Protein 1Q2H (pdb70)

GO terms:
  GO:0005829 cytosol (C, TAS)
  GO:0005515 protein binding (F, IPI)
  GO:0005737 cytoplasm (C, IDA)
  GO:0005886 plasma membrane (C, IDA)
  GO:0035591 signaling adaptor activity (F, IDA)
  GO:0042169 SH2 domain binding (F, IDA)
  GO:0050853 B cell receptor signaling pathway (P, IDA)

Organism: Homo sapiens (NCBI:txid9606)

Secondary structure (DSSP, 8-state):
--HHHHHHHHHHHHHHHHHHHHHHHHHH-GGG-STTHHHHHHHHHHHHHHHHHHHHHHHHHH-/--HHHHHHHHHHHHHHHHHHHHHHHHHH-GGG-STTHHHHHHHHHHHHHHHHHHHHHHH---/---HHHHHHHHHHHHHHHHHHHHHHHHHH-TTS--TTHHHHHHHHHHHHHHHHHHHHHHHHT-

Sequence (188 aa):
PDWRQFCELHAQAAAVDFAHKFCRFLRDNPAYDTPDAGASFSRHFAANFLDVFGEEVRRVLVAPDWRQFCELHAQAAAVDFAHKFCRFLRDNPAYDTPDAGASFSRHFAANFLDVFGEEVRRVLVMPDWRQFCELHAQAAAVDFAHKFCRFLRDNPAYDTPDAGASFSRHFAANFLDVFGEEVRRVLV

Nearest PDB structures (foldseek):
  8avw-assembly1_B  TM=3.594E-01  e=8.003E+00  Deinococcus radiodurans R1 = ATCC 13939 = DSM 20539

CATH classification: 6.10.140.110

B-factor: mean 33.82, std 14.93, range [15.42, 86.74]

Structure (mmCIF, N/CA/C/O backbone):
data_1Q2H
#
_entry.id   1Q2H
#
_cell.length_a   69.740
_cell.length_b   57.480
_cell.length_c   51.720
_cell.angle_alpha   90.00
_cell.angle_beta   90.00
_cell.angle_gamma   90.00
#
_symmetry.space_group_name_H-M   'P 21 21 2'
#
loop_
_entity.id
_entity.type
_entity.pdbx_description
1 polymer 'adaptor protein with pleckstrin homology and src homology 2 domains'
2 water water
#
loop_
_atom_site.group_PDB
_atom_site.id
_atom_site.type_symbol
_atom_site.label_atom_id
_atom_site.label_alt_id
_atom_site.label_comp_id
_atom_site.label_asym_id
_atom_site.label_entity_id
_atom_site.label_seq_id
_atom_site.pdbx_PDB_ins_code
_atom_site.Cartn_x
_atom_sit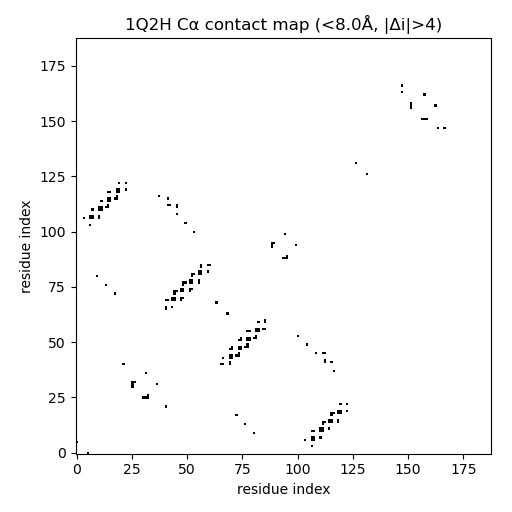e.Cartn_y
_atom_site.Cartn_z
_atom_site.occupancy
_atom_site.B_iso_or_equiv
_atom_site.auth_seq_id
_atom_site.auth_comp_id
_atom_site.auth_asym_id
_atom_site.auth_atom_id
_atom_site.pdbx_PDB_model_num
ATOM 1 N N . PRO A 1 5 ? 45.919 17.811 48.152 1.00 40.68 21 PRO A N 1
ATOM 2 C CA . PRO A 1 5 ? 45.958 16.699 47.170 1.00 39.59 21 PRO A CA 1
ATOM 3 C C . PRO A 1 5 ? 46.985 17.030 46.098 1.00 37.63 21 PRO A C 1
ATOM 4 O O . PRO A 1 5 ? 46.894 18.067 45.448 1.00 38.88 21 PRO A O 1
ATOM 8 N N . ASP A 1 6 ? 47.953 16.144 45.905 1.00 35.99 22 ASP A N 1
ATOM 9 C CA . ASP A 1 6 ? 49.006 16.370 44.923 1.00 34.53 22 ASP A CA 1
ATOM 10 C C . ASP A 1 6 ? 48.517 16.274 43.483 1.00 33.04 22 ASP A C 1
ATOM 11 O O . ASP A 1 6 ? 47.930 15.267 43.082 1.00 30.75 22 ASP A O 1
ATOM 16 N N . TRP A 1 7 ? 48.779 17.322 42.706 1.00 28.43 23 TRP A N 1
ATOM 17 C CA . TRP A 1 7 ? 48.365 17.367 41.311 1.00 28.60 23 TRP A CA 1
ATOM 18 C C . TRP A 1 7 ? 49.077 16.323 40.446 1.00 27.88 23 TRP A C 1
ATOM 19 O O . TRP A 1 7 ? 48.438 15.619 39.657 1.00 25.69 23 TRP A O 1
ATOM 30 N N . ARG A 1 8 ? 50.395 16.222 40.599 1.00 25.44 24 ARG A N 1
ATOM 31 C CA . ARG A 1 8 ? 51.189 15.267 39.821 1.00 26.63 24 ARG A CA 1
ATOM 32 C C . ARG A 1 8 ? 50.701 13.838 40.006 1.00 27.05 24 ARG A C 1
ATOM 33 O O . ARG A 1 8 ? 50.552 13.090 39.038 1.00 25.14 24 ARG A O 1
ATOM 41 N N . GLN A 1 9 ? 50.471 13.456 41.257 1.00 26.89 25 GLN A N 1
ATOM 42 C CA . GLN A 1 9 ? 50.015 12.110 41.560 1.00 27.07 25 GLN A CA 1
ATOM 43 C C . GLN A 1 9 ? 48.613 11.863 40.998 1.00 26.09 25 GLN A C 1
ATOM 44 O O . GLN A 1 9 ? 48.330 10.780 40.487 1.00 24.58 25 GLN A O 1
ATOM 50 N N . PHE A 1 10 ? 47.746 12.870 41.089 1.00 23.40 26 PHE A N 1
ATOM 51 C CA . PHE A 1 10 ? 46.381 12.757 40.568 1.00 24.43 26 PHE A CA 1
ATOM 52 C C . PHE A 1 10 ? 46.454 12.413 39.080 1.00 23.29 26 PHE A C 1
ATOM 53 O O . PHE A 1 10 ? 45.865 11.427 38.615 1.00 22.87 26 PHE A O 1
ATOM 61 N N . CYS A 1 11 ? 47.187 13.230 38.333 1.00 23.06 27 CYS A N 1
ATOM 62 C CA . CYS A 1 11 ? 47.326 13.007 36.905 1.00 22.75 27 CYS A CA 1
ATOM 63 C C . CYS A 1 11 ? 48.000 11.679 36.601 1.00 21.86 27 CYS A C 1
ATOM 64 O O . CYS A 1 11 ? 47.541 10.941 35.736 1.00 20.25 27 CYS A O 1
ATOM 67 N N . GLU A 1 12 ? 49.083 11.374 37.317 1.00 21.33 28 GLU A N 1
ATOM 68 C CA . GLU A 1 12 ? 49.824 10.144 37.064 1.00 22.69 28 GLU A CA 1
ATOM 69 C C . GLU A 1 12 ? 49.025 8.878 37.328 1.00 20.61 28 GLU A C 1
ATOM 70 O O . GLU A 1 12 ? 49.106 7.932 36.557 1.00 22.75 28 GLU A O 1
ATOM 76 N N . LEU A 1 13 ? 48.262 8.862 38.416 1.00 20.76 29 LEU A N 1
ATOM 77 C CA . LEU A 1 13 ? 47.471 7.683 38.748 1.00 19.87 29 LEU A CA 1
ATOM 78 C C . LEU A 1 13 ? 46.382 7.426 37.715 1.00 19.17 29 LEU A C 1
ATOM 79 O O . LEU A 1 13 ? 46.151 6.278 37.343 1.00 19.84 29 LEU A O 1
ATOM 84 N N . HIS A 1 14 ? 45.716 8.476 37.240 1.00 19.39 30 HIS A N 1
ATOM 85 C CA . HIS A 1 14 ? 44.674 8.269 36.233 1.00 20.34 30 HIS A CA 1
ATOM 86 C C . HIS A 1 14 ? 45.277 7.862 34.891 1.00 20.99 30 HIS A C 1
ATOM 87 O O . HIS A 1 14 ? 44.730 7.002 34.186 1.00 18.21 30 HIS A O 1
ATOM 94 N N . ALA A 1 15 ? 46.417 8.454 34.545 1.00 20.04 31 ALA A N 1
ATOM 95 C CA . ALA A 1 15 ? 47.079 8.127 33.288 1.00 20.34 31 ALA A CA 1
ATOM 96 C C . ALA A 1 15 ? 47.512 6.669 33.319 1.00 20.90 31 ALA A C 1
ATOM 97 O O . ALA A 1 15 ? 47.399 5.952 32.320 1.00 20.79 31 ALA A O 1
ATOM 99 N N . GLN A 1 16 ? 48.004 6.232 34.477 1.00 21.77 32 GLN A N 1
ATOM 100 C CA . GLN A 1 16 ? 48.449 4.856 34.650 1.00 22.00 32 GLN A CA 1
ATOM 101 C C . GLN A 1 16 ? 47.253 3.922 34.516 1.00 21.22 32 GLN A C 1
ATOM 102 O O . GLN A 1 16 ? 47.302 2.940 33.780 1.00 19.79 32 GLN A O 1
ATOM 108 N N . ALA A 1 17 ? 46.173 4.245 35.224 1.00 20.92 33 ALA A N 1
ATOM 109 C CA . ALA A 1 17 ? 44.962 3.427 35.175 1.00 21.15 33 ALA A CA 1
ATOM 110 C C . ALA A 1 17 ? 44.509 3.235 33.736 1.00 20.94 33 ALA A C 1
ATOM 111 O O . ALA A 1 17 ? 44.162 2.129 33.332 1.00 21.34 33 ALA A O 1
ATOM 113 N N . ALA A 1 18 ? 44.514 4.311 32.960 1.00 21.05 34 ALA A N 1
ATOM 114 C CA . ALA A 1 18 ? 44.081 4.229 31.565 1.00 21.85 34 ALA A CA 1
ATOM 115 C C . ALA A 1 18 ? 45.009 3.355 30.716 1.00 18.47 34 ALA A C 1
ATOM 116 O O . ALA A 1 18 ? 44.552 2.584 29.879 1.00 17.87 34 ALA A O 1
ATOM 118 N N . ALA A 1 19 ? 46.314 3.497 30.924 1.00 18.07 35 ALA A N 1
ATOM 119 C CA . ALA A 1 19 ? 47.296 2.725 30.174 1.00 16.74 35 ALA A CA 1
ATOM 120 C C . ALA A 1 19 ? 47.224 1.231 30.488 1.00 17.80 35 ALA A C 1
ATOM 121 O O . ALA A 1 19 ? 47.320 0.392 29.592 1.00 18.51 35 ALA A O 1
ATOM 123 N N . VAL A 1 20 ? 47.069 0.894 31.769 1.00 17.63 36 VAL A N 1
ATOM 124 C CA . VAL A 1 20 ? 46.981 -0.500 32.169 1.00 19.48 36 VAL A CA 1
ATO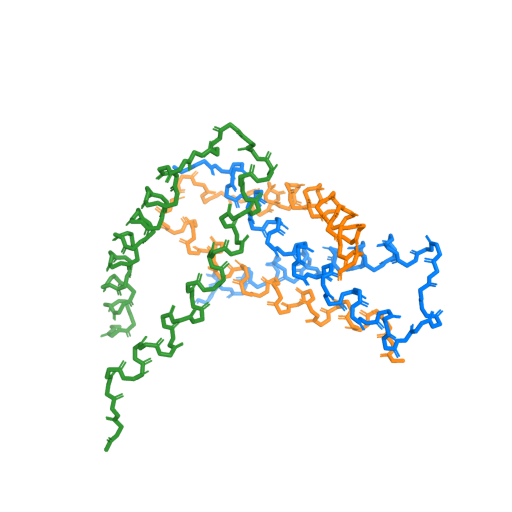M 125 C C . VAL A 1 20 ? 45.761 -1.161 31.529 1.00 20.07 36 VAL A C 1
ATOM 126 O O . VAL A 1 20 ? 45.853 -2.266 31.006 1.00 19.21 36 VAL A O 1
ATOM 130 N N . ASP A 1 21 ? 44.627 -0.471 31.553 1.00 21.24 37 ASP A N 1
ATOM 131 C CA . ASP A 1 21 ? 43.413 -1.037 30.983 1.00 21.55 37 ASP A CA 1
ATOM 132 C C . ASP A 1 21 ? 43.540 -1.225 29.482 1.00 20.99 37 ASP A C 1
ATOM 133 O O . ASP A 1 21 ? 43.234 -2.297 28.961 1.00 19.94 37 ASP A O 1
ATOM 138 N N . PHE A 1 22 ? 44.001 -0.195 28.782 1.00 20.02 38 PHE A N 1
ATOM 139 C CA . PHE A 1 22 ? 44.128 -0.308 27.338 1.00 18.01 38 PHE A CA 1
ATOM 140 C C . PHE A 1 22 ? 45.210 -1.294 26.910 1.00 19.19 38 PHE A C 1
ATOM 141 O O . PHE A 1 22 ? 45.103 -1.912 25.862 1.00 18.33 38 PHE A O 1
ATOM 149 N N . ALA A 1 23 ? 46.259 -1.434 27.710 1.00 18.04 39 ALA A N 1
ATOM 150 C CA . ALA A 1 23 ? 47.300 -2.385 27.364 1.00 16.97 39 ALA A CA 1
ATOM 151 C C . ALA A 1 23 ? 46.643 -3.759 27.357 1.00 17.57 39 ALA A C 1
ATOM 152 O O . ALA A 1 23 ? 46.947 -4.588 26.505 1.00 17.55 39 ALA A O 1
ATOM 154 N N . HIS A 1 24 ? 45.737 -4.006 28.305 1.00 18.23 40 HIS A N 1
ATOM 155 C CA . HIS A 1 24 ? 45.060 -5.308 28.343 1.00 21.18 40 HIS A CA 1
ATOM 156 C C . HIS A 1 24 ? 44.177 -5.514 27.104 1.00 21.73 40 HIS A C 1
ATOM 157 O O . HIS A 1 24 ? 44.180 -6.588 26.485 1.00 21.51 40 HIS A O 1
ATOM 164 N N . LYS A 1 25 ? 43.416 -4.491 26.737 1.00 21.03 41 LYS A N 1
ATOM 165 C CA . LYS A 1 25 ? 42.539 -4.608 25.568 1.00 21.53 41 LYS A CA 1
ATOM 166 C C . LYS A 1 25 ? 43.353 -4.760 24.286 1.00 20.49 41 LYS A C 1
ATOM 167 O O . LYS A 1 25 ? 42.969 -5.492 23.369 1.00 18.45 41 LYS A O 1
ATOM 173 N N . PHE A 1 26 ? 44.480 -4.055 24.239 1.00 19.81 42 PHE A N 1
ATOM 174 C CA . PHE A 1 26 ? 45.404 -4.095 23.111 1.00 18.99 42 PHE A CA 1
ATOM 175 C C . PHE A 1 26 ? 45.928 -5.530 22.934 1.00 20.75 42 PHE A C 1
ATOM 176 O O . PHE A 1 26 ? 45.886 -6.091 21.839 1.00 20.62 42 PHE A O 1
ATOM 184 N N . CYS A 1 27 ? 46.421 -6.118 24.019 1.00 20.56 43 CYS A N 1
ATOM 185 C CA . CYS A 1 27 ? 46.939 -7.483 23.959 1.00 21.48 43 CYS A CA 1
ATOM 186 C C . CYS A 1 27 ? 45.849 -8.461 23.548 1.00 21.82 43 CYS A C 1
ATOM 187 O O . CYS A 1 27 ? 46.089 -9.385 22.768 1.00 21.14 43 CYS A O 1
ATOM 190 N N . ARG A 1 28 ? 44.644 -8.246 24.058 1.00 21.22 44 ARG A N 1
ATOM 191 C CA . ARG A 1 28 ? 43.523 -9.123 23.747 1.00 23.91 44 ARG A CA 1
ATOM 192 C C . ARG A 1 28 ? 43.128 -8.955 22.277 1.00 25.12 44 ARG A C 1
ATOM 193 O O . ARG A 1 28 ? 42.734 -9.919 21.614 1.00 23.55 44 ARG A O 1
ATOM 201 N N . PHE A 1 29 ? 43.248 -7.733 21.764 1.00 24.33 45 PHE A N 1
ATOM 202 C CA . PHE A 1 29 ? 42.911 -7.470 20.366 1.00 24.91 45 PHE A CA 1
ATOM 203 C C . PHE A 1 29 ? 43.920 -8.149 19.438 1.00 25.89 45 PHE A C 1
ATOM 204 O O . PHE A 1 29 ? 43.547 -8.682 18.394 1.00 28.56 45 PHE A O 1
ATOM 212 N N . LEU A 1 30 ? 45.196 -8.118 19.816 1.00 26.30 46 LEU A N 1
ATOM 213 C CA . LEU A 1 30 ? 46.238 -8.721 18.999 1.00 28.55 46 LEU A CA 1
ATOM 214 C C . LEU A 1 30 ? 46.219 -10.244 19.077 1.00 31.64 46 LEU A C 1
ATOM 215 O O . LEU A 1 30 ? 46.779 -10.919 18.215 1.00 32.00 46 LEU A O 1
ATOM 220 N N . ARG A 1 31 ? 45.584 -10.776 20.116 1.00 33.58 47 ARG A N 1
ATOM 221 C CA . ARG A 1 31 ? 45.467 -12.218 20.268 1.00 35.87 47 ARG A CA 1
ATOM 222 C C . ARG A 1 31 ? 44.369 -12.706 19.332 1.00 34.41 47 ARG A C 1
ATOM 223 O O . ARG A 1 31 ? 44.495 -13.763 18.710 1.00 31.75 47 ARG A O 1
ATOM 231 N N . ASP A 1 32 ? 43.290 -11.931 19.242 1.00 32.27 48 ASP A N 1
ATOM 232 C CA . ASP A 1 32 ? 42.168 -12.285 18.381 1.00 32.67 48 ASP A CA 1
ATOM 233 C C . ASP A 1 32 ? 42.438 -11.940 16.920 1.00 30.99 48 ASP A C 1
ATOM 234 O O . ASP A 1 32 ? 41.769 -12.453 16.021 1.00 32.22 48 ASP A O 1
ATOM 239 N N . ASN A 1 33 ? 43.422 -11.082 16.686 1.00 26.90 49 ASN A N 1
ATOM 240 C CA . ASN A 1 33 ? 43.769 -10.653 15.338 1.00 26.21 49 ASN A CA 1
ATOM 241 C C . ASN A 1 33 ? 45.292 -10.590 15.213 1.00 24.92 49 ASN A C 1
ATOM 242 O O . ASN A 1 33 ? 45.862 -9.525 15.025 1.00 23.26 49 ASN A O 1
ATOM 247 N N . PRO A 1 34 ? 45.972 -11.750 15.308 1.00 26.10 50 PRO A N 1
ATOM 248 C CA . PRO A 1 34 ? 47.436 -11.817 15.213 1.00 26.19 50 PRO A CA 1
ATOM 249 C C . PRO A 1 34 ? 48.075 -11.150 13.997 1.00 26.25 50 PRO A C 1
ATOM 250 O O . PRO A 1 34 ? 49.240 -10.753 14.039 1.00 24.55 50 PRO A O 1
ATOM 254 N N . ALA A 1 35 ? 47.327 -11.017 12.908 1.00 26.39 51 ALA A N 1
ATOM 255 C CA . ALA A 1 35 ? 47.893 -10.371 11.732 1.00 28.86 51 ALA A CA 1
ATOM 256 C C . ALA A 1 35 ? 48.286 -8.929 12.088 1.00 29.32 51 ALA A C 1
ATOM 257 O O . ALA A 1 35 ? 49.171 -8.346 11.468 1.00 29.66 51 ALA A O 1
ATOM 259 N N . TYR A 1 36 ? 47.623 -8.361 13.091 1.00 28.93 52 TYR A N 1
ATOM 260 C CA . TYR A 1 36 ? 47.905 -6.991 13.526 1.00 30.24 52 TYR A CA 1
ATOM 261 C C . TYR A 1 36 ? 49.121 -6.877 14.448 1.00 29.72 52 TYR A C 1
ATOM 262 O O . TYR A 1 36 ? 49.671 -5.786 14.621 1.00 28.87 52 TYR A O 1
ATOM 271 N N . ASP A 1 37 ? 49.536 -7.991 15.047 1.00 28.75 53 ASP A N 1
ATOM 272 C CA . ASP A 1 37 ? 50.683 -7.969 15.957 1.00 27.82 53 ASP A CA 1
ATOM 273 C C . ASP A 1 37 ? 52.002 -7.948 15.203 1.00 28.08 53 ASP A C 1
ATOM 274 O O . ASP A 1 37 ? 52.520 -8.997 14.797 1.00 26.78 53 ASP A O 1
ATOM 279 N N . THR A 1 38 ? 52.545 -6.745 15.044 1.00 25.05 54 THR A N 1
ATOM 280 C CA . THR A 1 38 ? 53.790 -6.518 14.326 1.00 25.63 54 THR A CA 1
ATOM 281 C C . THR A 1 38 ? 54.688 -5.617 15.161 1.00 23.97 54 THR A C 1
ATOM 282 O O . THR A 1 38 ? 54.258 -5.078 16.176 1.00 24.11 54 THR A O 1
ATOM 286 N N . PRO A 1 39 ? 55.951 -5.434 14.741 1.00 25.39 55 PRO A N 1
ATOM 287 C CA . PRO A 1 39 ? 56.839 -4.569 15.521 1.00 25.46 55 PRO A CA 1
ATOM 288 C C . PRO A 1 39 ? 56.346 -3.124 15.601 1.00 25.97 55 PRO A C 1
ATOM 289 O O . PRO A 1 39 ? 56.835 -2.354 16.421 1.00 25.80 55 PRO A O 1
ATOM 293 N N . ASP A 1 40 ? 55.381 -2.764 14.753 1.00 25.45 56 ASP A N 1
ATOM 294 C CA . ASP A 1 40 ? 54.843 -1.401 14.743 1.00 26.88 56 ASP A CA 1
ATOM 295 C C . ASP A 1 40 ? 53.596 -1.212 15.613 1.00 24.38 56 ASP A C 1
ATOM 296 O O . ASP A 1 40 ? 53.282 -0.089 16.024 1.00 23.66 56 ASP A O 1
ATOM 301 N N . ALA A 1 41 ? 52.884 -2.306 15.864 1.00 24.74 57 ALA A N 1
ATOM 302 C CA . ALA A 1 41 ? 51.644 -2.282 16.638 1.00 23.23 57 ALA A CA 1
ATOM 303 C C . ALA A 1 41 ? 51.636 -1.486 17.952 1.00 23.85 57 ALA A C 1
ATOM 304 O O . ALA A 1 41 ? 50.762 -0.640 18.165 1.00 23.48 57 ALA A O 1
ATOM 306 N N . GLY A 1 42 ? 52.586 -1.761 18.840 1.00 21.68 58 GLY A N 1
ATOM 307 C CA . GLY A 1 42 ? 52.612 -1.067 20.118 1.00 22.03 58 GLY A CA 1
ATOM 308 C C . GLY A 1 42 ? 52.562 0.444 20.002 1.00 23.04 58 GLY A C 1
ATOM 309 O O . GLY A 1 42 ? 51.735 1.116 20.650 1.00 19.03 58 GLY A O 1
ATOM 310 N N . ALA A 1 43 ? 53.460 0.973 19.180 1.00 21.11 59 ALA A N 1
ATOM 311 C CA . ALA A 1 43 ? 53.558 2.406 18.953 1.00 23.39 59 ALA A CA 1
ATOM 312 C C . ALA A 1 43 ? 52.319 2.965 18.254 1.00 22.94 59 ALA A C 1
ATOM 313 O O . ALA A 1 43 ? 51.792 4.004 18.656 1.00 25.49 59 ALA A O 1
ATOM 315 N N . SER A 1 44 ? 51.866 2.277 17.211 1.00 22.51 60 SER A N 1
ATOM 316 C CA . SER A 1 44 ? 50.700 2.704 16.434 1.00 22.97 60 SER A CA 1
ATOM 317 C C . SER A 1 44 ? 49.427 2.794 17.273 1.00 22.89 60 SER A C 1
ATOM 318 O O . SER A 1 44 ? 48.736 3.817 17.267 1.00 21.82 60 SER A O 1
ATOM 321 N N . PHE A 1 45 ? 49.122 1.710 17.980 1.00 22.40 61 PHE A N 1
ATOM 322 C CA . PHE A 1 45 ? 47.931 1.636 18.816 1.00 21.70 61 PHE A CA 1
ATOM 323 C C . PHE A 1 45 ? 47.945 2.618 19.983 1.00 21.39 61 PHE A C 1
ATOM 324 O O . PHE A 1 45 ? 46.994 3.376 20.168 1.00 19.56 61 PHE A O 1
ATOM 332 N N . SER A 1 46 ? 49.014 2.598 20.777 1.00 19.58 62 SER A N 1
ATOM 333 C CA . SER A 1 46 ? 49.095 3.466 21.943 1.00 19.11 62 SER A CA 1
ATOM 334 C C . SER A 1 46 ? 49.033 4.933 21.570 1.00 21.24 62 SER A C 1
ATOM 335 O O . SER A 1 46 ? 48.366 5.725 22.242 1.00 20.10 62 SER A O 1
ATOM 338 N N . ARG A 1 47 ? 49.723 5.304 20.499 1.00 20.38 63 ARG A N 1
ATOM 339 C CA . ARG A 1 47 ? 49.713 6.699 20.099 1.00 24.14 63 ARG A CA 1
ATOM 340 C C . ARG A 1 47 ? 48.362 7.139 19.556 1.00 23.38 63 ARG A C 1
ATOM 341 O O . ARG A 1 47 ? 47.937 8.270 19.803 1.00 24.06 63 ARG A O 1
ATOM 349 N N . HIS A 1 48 ? 47.677 6.253 18.839 1.00 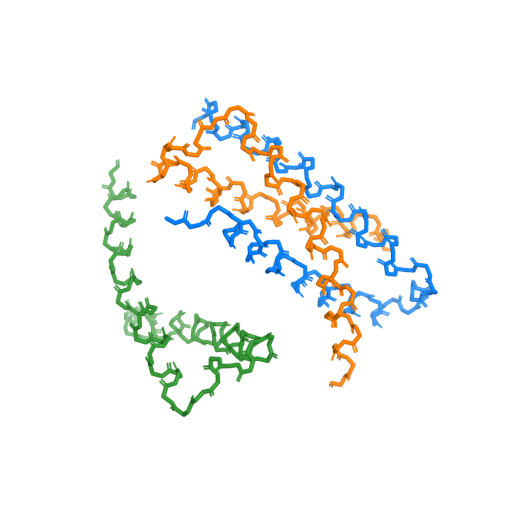21.67 64 HIS A N 1
ATOM 350 C CA . HIS A 1 48 ? 46.368 6.605 18.288 1.00 22.12 64 HIS A CA 1
ATOM 351 C C . HIS A 1 48 ? 45.351 6.703 19.435 1.00 19.76 64 HIS A C 1
ATOM 352 O O . HIS A 1 48 ? 44.496 7.594 19.449 1.00 18.09 64 HIS A O 1
ATOM 359 N N . PHE A 1 49 ? 45.442 5.791 20.397 1.00 18.00 65 PHE A N 1
ATOM 360 C CA . PHE A 1 49 ? 44.535 5.847 21.542 1.00 16.84 65 PHE A CA 1
ATOM 361 C C . PHE A 1 49 ? 44.794 7.142 22.319 1.00 18.70 65 PHE A C 1
ATOM 362 O O . PHE A 1 49 ? 43.865 7.882 22.639 1.00 19.66 65 PHE A O 1
ATOM 370 N N . ALA A 1 50 ? 46.062 7.422 22.607 1.00 18.18 66 ALA A N 1
ATOM 371 C CA . ALA A 1 50 ? 46.414 8.613 23.371 1.00 20.00 66 ALA A CA 1
ATOM 372 C C . ALA A 1 50 ? 45.951 9.909 22.699 1.00 21.12 66 ALA A C 1
ATOM 373 O O . ALA A 1 50 ? 45.445 10.809 23.376 1.00 21.18 66 ALA A O 1
ATOM 375 N N . ALA A 1 51 ? 46.113 10.017 21.382 1.00 20.42 67 ALA A N 1
ATOM 376 C CA . ALA A 1 51 ? 45.686 11.236 20.685 1.00 20.56 67 ALA A CA 1
ATOM 377 C C . ALA A 1 51 ? 44.171 11.415 20.747 1.00 20.80 67 ALA A C 1
ATOM 378 O O . ALA A 1 51 ? 43.679 12.512 21.005 1.00 21.62 67 ALA A O 1
ATOM 380 N N . ASN A 1 52 ? 43.433 10.334 20.525 1.00 19.74 68 ASN A N 1
ATOM 381 C CA . ASN A 1 52 ? 41.979 10.400 20.543 1.00 21.79 68 ASN A CA 1
ATOM 382 C C . ASN A 1 52 ? 41.454 10.643 21.954 1.00 20.29 68 ASN A C 1
ATOM 383 O O . ASN A 1 52 ? 40.468 11.356 22.139 1.00 21.47 68 ASN A O 1
ATOM 388 N N . PHE A 1 53 ? 42.105 10.038 22.945 1.00 19.92 69 PHE A N 1
ATOM 389 C CA . PHE A 1 53 ? 41.705 10.216 24.341 1.00 19.72 69 PHE A CA 1
ATOM 390 C C . PHE A 1 53 ? 41.772 11.700 24.685 1.00 21.86 69 PHE A C 1
ATOM 391 O O . PHE A 1 53 ? 40.817 12.278 25.204 1.00 20.89 69 PHE A O 1
ATOM 399 N N . LEU A 1 54 ? 42.917 12.316 24.405 1.00 21.72 70 LEU A N 1
ATOM 400 C CA . LEU A 1 54 ? 43.091 13.728 24.712 1.00 21.51 70 LEU A CA 1
ATOM 401 C C . LEU A 1 54 ? 42.061 14.610 24.001 1.00 24.40 70 LEU A C 1
ATOM 402 O O . LEU A 1 54 ? 41.522 15.535 24.613 1.00 25.94 70 LEU A O 1
ATOM 407 N N . ASP A 1 55 ? 41.783 14.335 22.727 1.00 23.91 71 ASP A N 1
ATOM 408 C CA . ASP A 1 55 ? 40.791 15.123 21.987 1.00 26.14 71 ASP A CA 1
ATOM 409 C C . ASP A 1 55 ? 39.430 15.011 22.660 1.00 23.61 71 ASP A C 1
ATOM 410 O O . ASP A 1 55 ? 38.790 16.018 22.965 1.00 24.24 71 ASP A O 1
ATOM 415 N N . VAL A 1 56 ? 38.984 13.779 22.877 1.00 25.50 72 VAL A N 1
ATOM 416 C CA . VAL A 1 56 ? 37.695 13.532 23.527 1.00 24.68 72 VAL A CA 1
ATOM 417 C C . VAL A 1 56 ? 37.635 14.158 24.923 1.00 26.07 72 VAL A C 1
ATOM 418 O O . VAL A 1 56 ? 36.599 14.701 25.330 1.00 25.11 72 VAL A O 1
ATOM 422 N N . PHE A 1 57 ? 38.743 14.076 25.654 1.00 23.11 73 PHE A N 1
ATOM 423 C CA . PHE A 1 57 ? 38.829 14.638 26.999 1.00 24.78 73 PHE A CA 1
ATOM 424 C C . PHE A 1 57 ? 38.483 16.131 26.977 1.00 25.62 73 PHE A C 1
ATOM 425 O O . PHE A 1 57 ? 37.624 16.599 27.727 1.00 25.38 73 PHE A O 1
ATOM 433 N N . GLY A 1 58 ? 39.150 16.876 26.107 1.00 27.04 74 GLY A N 1
ATOM 434 C CA . GLY A 1 58 ? 38.874 18.299 26.018 1.00 29.41 74 GLY A CA 1
ATOM 435 C C . GLY A 1 58 ? 37.414 18.577 25.721 1.00 31.30 74 GLY A C 1
ATOM 436 O O . GLY A 1 58 ? 36.780 19.411 26.372 1.00 30.38 74 GLY A O 1
ATOM 437 N N . GLU A 1 59 ? 36.870 17.866 24.741 1.00 31.84 75 GLU A N 1
ATOM 438 C CA . GLU A 1 59 ? 35.476 18.044 24.345 1.00 33.01 75 GLU A CA 1
ATOM 439 C C . GLU A 1 59 ? 34.450 17.750 25.442 1.00 31.52 75 GLU A C 1
ATOM 440 O O . GLU A 1 59 ? 33.480 18.492 25.604 1.00 30.60 75 GLU A O 1
ATOM 446 N N . GLU A 1 60 ? 34.646 16.669 26.189 1.00 27.83 76 GLU A N 1
ATOM 447 C CA . GLU A 1 60 ? 33.701 16.320 27.247 1.00 29.16 76 GLU A CA 1
ATOM 448 C C . GLU A 1 60 ? 33.799 17.311 28.402 1.00 30.22 76 GLU A C 1
ATOM 449 O O . GLU A 1 60 ? 32.784 17.685 28.995 1.00 28.41 76 GLU A O 1
ATOM 455 N N . VAL A 1 61 ? 35.015 17.743 28.721 1.00 30.04 77 VAL A N 1
ATOM 456 C CA . VAL A 1 61 ? 35.185 18.711 29.800 1.00 33.94 77 VAL A CA 1
ATOM 457 C C . VAL A 1 61 ? 34.397 19.982 29.469 1.00 37.31 77 VAL A C 1
ATOM 458 O O . VAL A 1 61 ? 33.643 20.482 30.304 1.00 36.77 77 VAL A O 1
ATOM 462 N N . ARG A 1 62 ? 34.566 20.494 28.251 1.00 40.53 78 ARG A N 1
ATOM 463 C CA . ARG A 1 62 ? 33.853 21.703 27.835 1.00 44.68 78 ARG A CA 1
ATOM 464 C C . ARG A 1 62 ? 32.343 21.505 27.901 1.00 46.04 78 ARG A C 1
ATOM 465 O O . ARG A 1 62 ? 31.624 22.327 28.466 1.00 45.13 78 ARG A O 1
ATOM 473 N N . ARG A 1 63 ? 31.878 20.405 27.318 1.00 48.02 79 ARG A N 1
ATOM 474 C CA . ARG A 1 63 ? 30.462 20.054 27.291 1.00 50.19 79 ARG A CA 1
ATOM 475 C C . ARG A 1 63 ? 29.886 20.035 28.706 1.00 50.65 79 ARG A C 1
ATOM 476 O O . ARG A 1 63 ? 28.787 20.535 28.951 1.00 50.25 79 ARG A O 1
ATOM 484 N N . VAL A 1 64 ? 30.636 19.450 29.634 1.00 51.52 80 VAL A N 1
ATOM 485 C CA . VAL A 1 64 ? 30.207 19.350 31.025 1.00 53.27 80 VAL A CA 1
ATOM 486 C C . VAL A 1 64 ? 30.183 20.701 31.737 1.00 55.56 80 VAL A C 1
ATOM 487 O O . VAL A 1 64 ? 29.307 20.959 32.566 1.00 56.69 80 VAL A O 1
ATOM 491 N N . LEU A 1 65 ? 31.141 21.562 31.417 1.00 56.59 81 LEU A N 1
ATOM 492 C CA . LEU A 1 65 ? 31.206 22.873 32.048 1.00 58.74 81 LEU A CA 1
ATOM 493 C C . LEU A 1 65 ? 30.089 23.798 31.576 1.00 60.36 81 LEU A C 1
ATOM 494 O O . LEU A 1 65 ? 29.590 24.615 32.350 1.00 60.02 81 LEU A O 1
ATOM 499 N N . VAL A 1 66 ? 29.697 23.665 30.312 1.00 62.75 82 VAL A N 1
ATOM 500 C CA . VAL A 1 66 ? 28.632 24.493 29.751 1.00 65.19 82 VAL A CA 1
ATOM 501 C C . VAL A 1 66 ? 27.270 23.978 30.207 1.00 67.41 82 VAL A C 1
ATOM 502 O O . VAL A 1 66 ? 26.278 24.707 30.181 1.00 67.60 82 VAL A O 1
ATOM 506 N N . ALA A 1 67 ? 27.234 22.717 30.627 1.00 69.99 83 ALA A N 1
ATOM 507 C CA . ALA A 1 67 ? 26.002 22.095 31.101 1.00 72.45 83 ALA A CA 1
ATOM 508 C C . ALA A 1 67 ? 26.019 22.003 32.625 1.00 74.43 83 ALA A C 1
ATOM 509 O O . ALA A 1 67 ? 25.899 20.873 33.144 1.00 74.67 83 ALA A O 1
ATOM 511 N N . PRO B 1 5 ? 38.969 -5.489 10.868 1.00 63.77 21 PRO B N 1
ATOM 512 C CA . PRO B 1 5 ? 38.189 -5.013 12.036 1.00 59.05 21 PRO B CA 1
ATOM 513 C C . PRO B 1 5 ? 38.333 -3.509 12.263 1.00 54.22 21 PRO B C 1
ATOM 514 O O . PRO B 1 5 ? 37.556 -2.908 13.001 1.00 56.48 21 PRO B O 1
ATOM 518 N N . ASP B 1 6 ? 39.318 -2.910 11.606 1.00 47.66 22 ASP B N 1
ATOM 519 C CA . ASP B 1 6 ? 39.604 -1.483 11.722 1.00 40.99 22 ASP B CA 1
ATOM 520 C C . ASP B 1 6 ? 40.219 -1.227 13.086 1.00 34.82 22 ASP B C 1
ATOM 521 O O . ASP B 1 6 ? 39.512 -0.991 14.072 1.00 29.99 22 ASP B O 1
ATOM 526 N N . TRP B 1 7 ? 41.544 -1.271 13.128 1.00 28.85 23 TRP B N 1
ATOM 527 C CA . TRP B 1 7 ? 42.268 -1.085 14.373 1.00 27.26 23 TRP B CA 1
ATOM 528 C C . TRP B 1 7 ? 42.183 0.339 14.896 1.00 25.86 23 TRP B C 1
ATOM 529 O O . TRP B 1 7 ? 42.270 0.565 16.104 1.00 22.41 23 TRP B O 1
ATOM 540 N N . ARG B 1 8 ? 42.016 1.296 13.987 1.00 23.85 24 ARG B N 1
ATOM 541 C CA . ARG B 1 8 ? 41.908 2.692 14.397 1.00 26.11 24 ARG B CA 1
ATOM 542 C C . ARG B 1 8 ? 40.610 2.880 15.165 1.00 24.39 24 ARG B C 1
ATOM 543 O O . ARG B 1 8 ? 40.601 3.493 16.228 1.00 21.71 24 ARG B O 1
ATOM 551 N N . GLN B 1 9 ? 39.520 2.340 14.622 1.00 24.54 25 GLN B N 1
ATOM 552 C CA . GLN B 1 9 ? 38.202 2.448 15.252 1.00 23.71 25 GLN B CA 1
ATOM 553 C C . GLN B 1 9 ? 38.285 1.852 16.653 1.00 23.88 25 GLN B C 1
ATOM 554 O O . GLN B 1 9 ? 37.750 2.402 17.616 1.00 21.59 25 GLN B O 1
ATOM 560 N N . PHE B 1 10 ? 38.956 0.709 16.753 1.00 20.82 26 PHE B N 1
ATOM 561 C CA . PHE B 1 10 ? 39.142 0.020 18.026 1.00 19.46 26 PHE B CA 1
ATOM 562 C C . PHE B 1 10 ? 39.769 0.955 19.044 1.00 18.60 26 PHE B C 1
ATOM 563 O O . PHE B 1 10 ? 39.294 1.070 20.178 1.00 17.72 26 PHE B O 1
ATOM 571 N N . CYS B 1 11 ? 40.850 1.618 18.630 1.00 17.78 27 CYS B N 1
ATOM 572 C CA . CYS B 1 11 ? 41.561 2.541 19.502 1.00 17.74 27 CYS B CA 1
ATOM 573 C C . CYS B 1 11 ? 40.669 3.724 19.866 1.00 17.45 27 CYS B C 1
ATOM 574 O O . CYS B 1 11 ? 40.529 4.085 21.047 1.00 16.78 27 CYS B O 1
ATOM 577 N N . GLU B 1 12 ? 40.051 4.307 18.843 1.00 17.15 28 GLU B N 1
ATOM 578 C CA . GLU B 1 12 ? 39.176 5.460 19.042 1.00 19.77 28 GLU B CA 1
ATOM 579 C C . GLU B 1 12 ? 38.006 5.213 19.999 1.00 21.25 28 GLU B C 1
ATOM 580 O O . GLU B 1 12 ? 37.742 6.035 20.873 1.00 21.95 28 GLU B O 1
ATOM 586 N N . LEU B 1 13 ? 37.316 4.086 19.853 1.00 22.07 29 LEU B N 1
ATOM 587 C CA . LEU B 1 13 ? 36.163 3.781 20.710 1.00 20.90 29 LEU B CA 1
ATOM 588 C C . LEU B 1 13 ? 36.526 3.573 22.167 1.00 21.36 29 LEU B C 1
ATOM 589 O O . LEU B 1 13 ? 35.787 3.982 23.064 1.00 19.48 29 LEU B O 1
ATOM 594 N N . HIS B 1 14 ? 37.641 2.892 22.417 1.00 18.49 30 HIS B N 1
ATOM 595 C CA . HIS B 1 14 ? 38.054 2.663 23.787 1.00 18.81 30 HIS B CA 1
ATOM 596 C C . HIS B 1 14 ? 38.595 3.954 24.382 1.00 20.12 30 HIS B C 1
ATOM 597 O O . HIS B 1 14 ? 38.417 4.217 25.568 1.00 20.30 30 HIS B O 1
ATOM 604 N N . ALA B 1 15 ? 39.246 4.764 23.552 1.00 20.57 31 ALA B N 1
ATOM 605 C CA . ALA B 1 15 ? 39.792 6.037 24.011 1.00 20.18 31 ALA B CA 1
ATOM 606 C C . ALA B 1 15 ? 38.647 6.980 24.380 1.00 22.31 31 ALA B C 1
ATOM 607 O O . ALA B 1 15 ? 38.736 7.736 25.354 1.00 22.72 31 ALA B O 1
ATOM 609 N N . GLN B 1 16 ? 37.573 6.916 23.599 1.00 23.08 32 GLN B N 1
ATOM 610 C CA . GLN B 1 16 ? 36.407 7.766 23.820 1.00 24.52 32 GLN B CA 1
ATOM 611 C C . GLN B 1 16 ? 35.763 7.440 25.156 1.00 24.18 32 GLN B C 1
ATOM 612 O O . GLN B 1 16 ? 35.509 8.332 25.965 1.00 22.10 32 GLN B O 1
ATOM 618 N N . ALA B 1 17 ? 35.495 6.161 25.392 1.00 22.62 33 ALA B N 1
ATOM 619 C CA . ALA B 1 17 ? 34.880 5.758 26.646 1.00 22.65 33 ALA B CA 1
ATOM 620 C C . ALA B 1 17 ? 35.772 6.107 27.837 1.00 22.53 33 ALA B C 1
ATOM 621 O O . ALA B 1 17 ? 35.289 6.594 28.857 1.00 21.33 33 ALA B O 1
ATOM 623 N N . ALA B 1 18 ? 37.078 5.889 27.711 1.00 22.41 34 ALA B N 1
ATOM 624 C CA . ALA B 1 18 ? 37.977 6.201 28.815 1.00 21.77 34 ALA B CA 1
ATOM 625 C C . ALA B 1 18 ? 38.029 7.707 29.098 1.00 21.53 34 ALA B C 1
ATOM 626 O O . ALA B 1 18 ? 37.951 8.130 30.251 1.00 20.78 34 ALA B O 1
ATOM 628 N N . ALA B 1 19 ? 38.158 8.500 28.038 1.00 21.54 35 ALA B N 1
ATOM 629 C CA . ALA B 1 19 ? 38.232 9.957 28.137 1.00 19.82 35 ALA B CA 1
ATOM 630 C C . ALA B 1 19 ? 36.943 10.572 28.695 1.00 23.33 35 ALA B C 1
ATOM 631 O O . ALA B 1 19 ? 36.991 11.535 29.472 1.00 21.54 35 ALA B O 1
ATOM 633 N N . VAL B 1 20 ? 35.794 10.027 28.292 1.00 22.18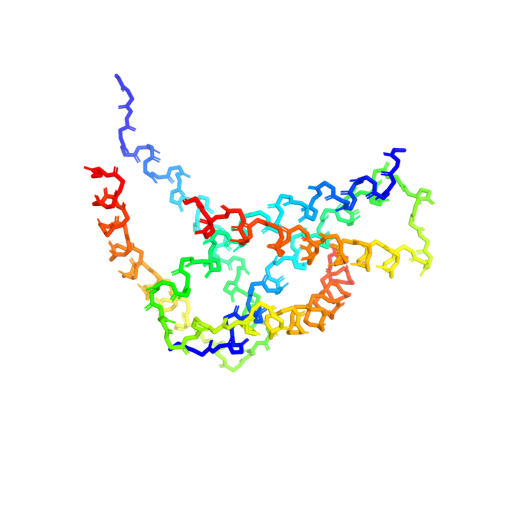 36 VAL B N 1
ATOM 634 C CA . VAL B 1 20 ? 34.509 10.520 28.790 1.00 24.67 36 VAL B CA 1
ATOM 635 C C . VAL B 1 20 ? 34.398 10.317 30.294 1.00 25.56 36 VAL B C 1
ATOM 636 O O . VAL B 1 20 ? 34.040 11.242 31.029 1.00 24.48 36 VAL B O 1
ATOM 640 N N . ASP B 1 21 ? 34.694 9.103 30.751 1.00 24.92 37 ASP B N 1
ATOM 641 C CA . ASP B 1 21 ? 34.627 8.808 32.172 1.00 27.37 37 ASP B CA 1
ATOM 642 C C . ASP B 1 21 ? 35.609 9.699 32.922 1.00 26.02 37 ASP B C 1
ATOM 643 O O . ASP B 1 21 ? 35.279 10.277 33.956 1.00 25.56 37 ASP B O 1
ATOM 648 N N . PHE B 1 22 ? 36.820 9.833 32.398 1.00 24.02 38 PHE B N 1
ATOM 649 C CA . PHE B 1 22 ? 37.786 10.652 33.104 1.00 22.60 38 PHE B CA 1
ATOM 650 C C . PHE B 1 22 ? 37.400 12.126 33.157 1.00 22.10 38 PHE B C 1
ATOM 651 O O . PHE B 1 22 ? 37.588 12.774 34.192 1.00 21.25 38 PHE B O 1
ATOM 659 N N . ALA B 1 23 ? 36.853 12.649 32.061 1.00 20.24 39 ALA B N 1
ATOM 660 C CA . ALA B 1 23 ? 36.454 14.052 32.008 1.00 20.54 39 ALA B CA 1
ATOM 661 C C . ALA B 1 23 ? 35.519 14.390 33.157 1.00 22.17 39 ALA B C 1
ATOM 662 O O . ALA B 1 23 ? 35.529 15.512 33.669 1.00 23.66 39 ALA B O 1
ATOM 664 N N . HIS B 1 24 ? 34.699 13.420 33.550 1.00 23.37 40 HIS B N 1
ATOM 665 C CA . HIS B 1 24 ? 33.766 13.629 34.647 1.00 24.00 40 HIS B CA 1
ATOM 666 C C . HIS B 1 24 ? 34.524 13.657 35.970 1.00 22.66 40 HIS B C 1
ATOM 667 O O . HIS B 1 24 ? 34.287 14.523 36.807 1.00 23.68 40 HIS B O 1
ATOM 674 N N . LYS B 1 25 ? 35.432 12.704 36.156 1.00 21.68 41 LYS B N 1
ATOM 675 C CA . LYS B 1 25 ? 36.231 12.645 37.370 1.00 21.92 41 LYS B CA 1
ATOM 676 C C . LYS B 1 25 ? 37.103 13.897 37.481 1.00 22.43 41 LYS B C 1
ATOM 677 O O . LYS B 1 25 ? 37.383 14.364 38.583 1.00 20.34 41 LYS B O 1
ATOM 683 N N . PHE B 1 26 ? 37.532 14.414 36.328 1.00 20.82 42 PHE B N 1
ATOM 684 C CA . PHE B 1 26 ? 38.369 15.609 36.249 1.00 21.86 42 PHE B CA 1
ATOM 685 C C . PHE B 1 26 ? 37.585 16.820 36.769 1.00 23.40 42 PHE B C 1
ATOM 686 O O . PHE B 1 26 ? 38.031 17.533 37.682 1.00 21.78 42 PHE B O 1
ATOM 694 N N . CYS B 1 27 ? 36.409 17.033 36.191 1.00 23.72 43 CYS B N 1
ATOM 695 C CA . CYS B 1 27 ? 35.558 18.151 36.589 1.00 25.11 43 CYS B CA 1
ATOM 696 C C . CYS B 1 27 ? 35.187 18.040 38.065 1.00 25.07 43 CYS B C 1
ATOM 697 O O . CYS B 1 27 ? 35.045 19.047 38.760 1.00 26.80 43 CYS B O 1
ATOM 700 N N . ARG B 1 28 ? 35.035 16.810 38.540 1.00 26.00 44 ARG B N 1
ATOM 701 C CA . ARG B 1 28 ? 34.702 16.561 39.939 1.00 28.14 44 ARG B CA 1
ATOM 702 C C . ARG B 1 28 ? 35.880 16.991 40.816 1.00 28.42 44 ARG B C 1
ATOM 703 O O . ARG B 1 28 ? 35.695 17.605 41.872 1.00 29.08 44 ARG B O 1
ATOM 711 N N . PHE B 1 29 ? 37.091 16.681 40.362 1.00 25.92 45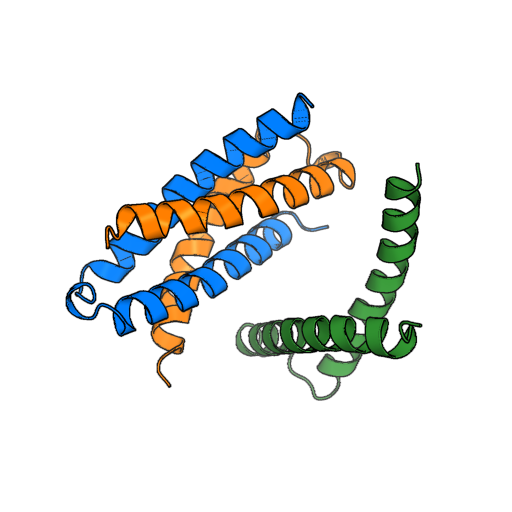 PHE B N 1
ATOM 712 C CA . PHE B 1 29 ? 38.313 17.021 41.093 1.00 27.21 45 PHE B CA 1
ATOM 713 C C . PHE B 1 29 ? 38.514 18.530 41.210 1.00 27.31 45 PHE B C 1
ATOM 714 O O . PHE B 1 29 ? 38.915 19.031 42.260 1.00 25.61 45 PHE B O 1
ATOM 722 N N . LEU B 1 30 ? 38.249 19.247 40.123 1.00 28.38 46 LEU B N 1
ATOM 723 C CA . LEU B 1 30 ? 38.416 20.694 40.118 1.00 30.20 46 LEU B CA 1
ATOM 724 C C . LEU B 1 30 ? 37.349 21.392 40.953 1.00 32.00 46 LEU B C 1
ATOM 725 O O . LEU B 1 30 ? 37.579 22.483 41.476 1.00 31.37 46 LEU B O 1
ATOM 730 N N . ARG B 1 31 ? 36.181 20.775 41.079 1.00 32.97 47 ARG B N 1
ATOM 731 C CA . ARG B 1 31 ? 35.127 21.382 41.882 1.00 36.01 47 ARG B CA 1
ATOM 732 C C . ARG B 1 31 ? 35.411 21.166 43.363 1.00 36.45 47 ARG B C 1
ATOM 733 O O . ARG B 1 31 ? 35.029 21.982 44.202 1.00 35.69 47 ARG B O 1
ATOM 741 N N . ASP B 1 32 ? 36.093 20.072 43.684 1.00 36.99 48 ASP B N 1
ATOM 742 C CA . ASP B 1 32 ? 36.430 19.783 45.074 1.00 37.09 48 ASP B CA 1
ATOM 743 C C . ASP B 1 32 ? 37.734 20.482 45.460 1.00 37.24 48 ASP B C 1
ATOM 744 O O . ASP B 1 32 ? 38.009 20.698 46.640 1.00 37.62 48 ASP B O 1
ATOM 749 N N . ASN B 1 33 ? 38.534 20.829 44.457 1.00 36.91 49 ASN B N 1
ATOM 750 C CA . ASN B 1 33 ? 39.818 21.487 44.678 1.00 36.95 49 ASN B CA 1
ATOM 751 C C . ASN B 1 33 ? 39.939 22.668 43.714 1.00 37.38 49 ASN B C 1
ATOM 752 O O . ASN B 1 33 ? 40.750 22.651 42.784 1.00 36.26 49 ASN B O 1
ATOM 757 N N . PRO B 1 34 ? 39.138 23.721 43.943 1.00 37.96 50 PRO B N 1
ATOM 758 C CA . PRO B 1 34 ? 39.110 24.936 43.121 1.00 38.48 50 PRO B CA 1
ATOM 759 C C . PRO B 1 34 ? 40.461 25.595 42.859 1.00 38.22 50 PRO B C 1
ATOM 760 O O . PRO B 1 34 ? 40.605 26.353 41.904 1.00 39.08 50 PRO B O 1
ATOM 764 N N . ALA B 1 35 ? 41.450 25.310 43.700 1.00 38.64 51 ALA B N 1
ATOM 765 C CA . ALA B 1 35 ? 42.778 25.889 43.528 1.00 37.92 51 ALA B CA 1
ATOM 766 C C . ALA B 1 35 ? 43.425 25.402 42.230 1.00 37.68 51 ALA B C 1
ATOM 767 O O . ALA B 1 35 ? 44.339 26.042 41.697 1.00 37.71 51 ALA B O 1
ATOM 769 N N . TYR B 1 36 ? 42.947 24.269 41.723 1.00 35.17 52 TYR B N 1
ATOM 770 C CA . TYR B 1 36 ? 43.476 23.696 40.489 1.00 34.21 52 TYR B CA 1
ATOM 771 C C . TYR B 1 36 ? 42.626 24.049 39.276 1.00 34.42 52 TYR B C 1
ATOM 772 O O . TYR B 1 36 ? 42.999 23.750 38.143 1.00 33.91 52 TYR B O 1
ATOM 781 N N . ASP B 1 37 ? 41.483 24.680 39.519 1.00 34.15 53 ASP B N 1
ATOM 782 C CA . ASP B 1 37 ? 40.561 25.032 38.450 1.00 34.68 53 ASP B CA 1
ATOM 783 C C . ASP B 1 37 ? 40.963 26.263 37.626 1.00 36.83 53 ASP B C 1
ATOM 784 O O . ASP B 1 37 ? 40.329 27.318 37.715 1.00 36.74 53 ASP B O 1
ATOM 789 N N . THR B 1 38 ? 42.013 26.117 36.820 1.00 38.13 54 THR B N 1
ATOM 790 C CA . THR B 1 38 ? 42.487 27.202 35.968 1.00 37.00 54 THR B CA 1
ATOM 791 C C . THR B 1 38 ? 42.239 26.833 34.513 1.00 37.42 54 THR B C 1
ATOM 792 O O . THR B 1 38 ? 41.832 25.712 34.206 1.00 38.42 54 THR B O 1
ATOM 796 N N . PRO B 1 39 ? 42.472 27.780 33.594 1.00 36.84 55 PRO B N 1
ATOM 797 C CA . PRO B 1 39 ? 42.268 27.522 32.167 1.00 36.37 55 PRO B CA 1
ATOM 798 C C . PRO B 1 39 ? 43.286 26.547 31.561 1.00 34.92 55 PRO B C 1
ATOM 799 O O . PRO B 1 39 ? 43.036 25.970 30.502 1.00 34.69 55 PRO B O 1
ATOM 803 N N . ASP B 1 40 ? 44.424 26.363 32.229 1.00 32.52 56 ASP B N 1
ATOM 804 C CA . ASP B 1 40 ? 45.460 25.472 31.719 1.00 31.54 56 ASP B CA 1
ATOM 805 C C . ASP B 1 40 ? 45.530 24.135 32.450 1.00 29.15 56 ASP B C 1
ATOM 806 O O . ASP B 1 40 ? 46.461 23.359 32.232 1.00 27.19 56 ASP B O 1
ATOM 811 N N . ALA B 1 41 ? 44.562 23.865 33.320 1.00 28.34 57 ALA B N 1
ATOM 812 C CA . ALA B 1 41 ? 44.560 22.603 34.061 1.00 27.99 57 ALA B CA 1
ATOM 813 C C . ALA B 1 41 ? 44.532 21.417 33.090 1.00 26.55 57 ALA B C 1
ATOM 814 O O . ALA B 1 41 ? 45.326 20.484 33.218 1.00 26.12 57 ALA B O 1
ATOM 816 N N . GLY B 1 42 ? 43.613 21.457 32.126 1.00 26.38 58 GLY B N 1
ATOM 817 C CA . GLY B 1 42 ? 43.516 20.386 31.147 1.00 24.89 58 GLY B CA 1
ATOM 818 C C . GLY B 1 42 ? 44.824 20.204 30.394 1.00 24.28 58 GLY B C 1
ATOM 819 O O . GLY B 1 42 ? 45.262 19.084 30.147 1.00 24.13 58 GLY B O 1
ATOM 820 N N . ALA B 1 43 ? 45.472 21.307 30.038 1.00 23.80 59 ALA B N 1
ATOM 821 C CA . ALA B 1 43 ? 46.744 21.224 29.319 1.00 20.35 59 ALA B CA 1
ATOM 822 C C . ALA B 1 43 ? 47.827 20.557 30.179 1.00 20.16 59 ALA B C 1
ATOM 823 O O . ALA B 1 43 ? 48.638 19.766 29.675 1.00 20.04 59 ALA B O 1
ATOM 825 N N . SER B 1 44 ? 47.838 20.871 31.473 1.00 21.20 60 SER B N 1
ATOM 826 C CA . SER B 1 44 ? 48.805 20.280 32.400 1.00 21.55 60 SER B CA 1
ATOM 827 C C . SER B 1 44 ? 48.542 18.779 32.488 1.00 21.10 60 SER B C 1
ATOM 828 O O . SER B 1 44 ? 49.452 17.962 32.342 1.00 20.68 60 SER B O 1
ATOM 831 N N . PHE B 1 45 ? 47.290 18.415 32.740 1.00 20.76 61 PHE B N 1
ATOM 832 C CA . PHE B 1 45 ? 46.957 16.998 32.815 1.00 21.97 61 PHE B CA 1
ATOM 833 C C . PHE B 1 45 ? 47.389 16.286 31.540 1.00 20.77 61 PHE B C 1
ATOM 834 O O . PHE B 1 45 ? 48.008 15.221 31.584 1.00 22.61 61 PHE B O 1
ATOM 842 N N . SER B 1 46 ? 47.064 16.876 30.398 1.00 20.50 62 SER B N 1
ATOM 843 C CA . SER B 1 46 ? 47.399 16.261 29.121 1.00 20.95 62 SER B CA 1
ATOM 844 C C . SER B 1 46 ? 48.876 15.931 28.982 1.00 21.15 62 SER B C 1
ATOM 845 O O . SER B 1 46 ? 49.235 14.881 28.443 1.00 19.90 62 SER B O 1
ATOM 848 N N . ARG B 1 47 ? 49.739 16.822 29.461 1.00 22.14 63 ARG B N 1
ATOM 849 C CA . ARG B 1 47 ? 51.178 16.577 29.395 1.00 23.10 63 ARG B CA 1
ATOM 850 C C . ARG B 1 47 ? 51.560 15.362 30.251 1.00 24.24 63 ARG B C 1
ATOM 851 O O . ARG B 1 47 ? 52.280 14.462 29.796 1.00 23.64 63 ARG B O 1
ATOM 859 N N . HIS B 1 48 ? 51.085 15.346 31.494 1.00 22.99 64 HIS B N 1
ATOM 860 C CA . HIS B 1 48 ? 51.365 14.230 32.397 1.00 24.11 64 HIS B CA 1
ATOM 861 C C . HIS B 1 48 ? 50.838 12.951 31.747 1.00 24.85 64 HIS B C 1
ATOM 862 O O . HIS B 1 48 ? 51.495 11.909 31.781 1.00 26.36 64 HIS B O 1
ATOM 869 N N . PHE B 1 49 ? 49.656 13.048 31.139 1.00 23.64 65 PHE B N 1
ATOM 870 C CA . PHE B 1 49 ? 49.029 11.893 30.498 1.00 24.44 65 PHE B CA 1
ATOM 871 C C . PHE B 1 49 ? 49.824 11.302 29.335 1.00 26.56 65 PHE B C 1
ATOM 872 O O . PHE B 1 49 ? 50.102 10.105 29.316 1.00 25.58 65 PHE B O 1
ATOM 880 N N . ALA B 1 50 ? 50.187 12.134 28.366 1.00 29.22 66 ALA B N 1
ATOM 881 C CA . ALA B 1 50 ? 50.932 11.649 27.207 1.00 31.04 66 ALA B CA 1
ATOM 882 C C . ALA B 1 50 ? 52.172 10.880 27.642 1.00 32.33 66 ALA B C 1
ATOM 883 O O . ALA B 1 50 ? 52.425 9.776 27.163 1.00 33.48 66 ALA B O 1
ATOM 885 N N . ALA B 1 51 ? 52.947 11.469 28.549 1.00 32.89 67 ALA B N 1
ATOM 886 C CA . ALA B 1 51 ? 54.166 10.831 29.035 1.00 33.21 67 ALA B CA 1
ATOM 887 C C . ALA B 1 51 ? 53.899 9.532 29.793 1.00 32.28 67 ALA B C 1
ATOM 888 O O . ALA B 1 51 ? 54.341 8.452 29.386 1.00 33.56 67 ALA B O 1
ATOM 890 N N . ASN B 1 52 ? 53.165 9.634 30.891 1.00 30.95 68 ASN B N 1
ATOM 891 C CA . ASN B 1 52 ? 52.875 8.468 31.708 1.00 29.15 68 ASN B CA 1
ATOM 892 C C . ASN B 1 52 ? 52.127 7.343 30.993 1.00 26.77 68 ASN B C 1
ATOM 893 O O . ASN B 1 52 ? 52.444 6.163 31.184 1.00 24.12 68 ASN B O 1
ATOM 898 N N . PHE B 1 53 ? 51.140 7.703 30.175 1.00 26.05 69 PHE B N 1
ATOM 899 C CA . PHE B 1 53 ? 50.358 6.707 29.449 1.00 24.97 69 PHE B CA 1
ATOM 900 C C . PHE B 1 53 ? 51.215 5.817 28.552 1.00 25.26 69 PHE B C 1
ATOM 901 O O . PHE B 1 53 ? 51.087 4.594 28.585 1.00 23.73 69 PHE B O 1
ATOM 909 N N . LEU B 1 54 ? 52.076 6.431 27.742 1.00 24.33 70 LEU B N 1
ATOM 910 C CA . LEU B 1 54 ? 52.919 5.670 26.825 1.00 25.58 70 LEU B CA 1
ATOM 911 C C . LEU B 1 54 ? 53.968 4.811 27.523 1.00 25.70 70 LEU B C 1
ATOM 912 O O . LEU B 1 54 ? 54.339 3.735 27.026 1.00 25.52 70 LEU B O 1
ATOM 917 N N . ASP B 1 55 ? 54.448 5.277 28.671 1.00 26.71 71 ASP B N 1
ATOM 918 C CA . ASP B 1 55 ? 55.442 4.515 29.413 1.00 27.65 71 ASP B CA 1
ATOM 919 C C . ASP B 1 55 ? 54.825 3.329 30.129 1.00 26.69 71 ASP B C 1
ATOM 920 O O . ASP B 1 55 ? 55.364 2.218 30.082 1.00 24.93 71 ASP B O 1
ATOM 925 N N . VAL B 1 56 ? 53.702 3.564 30.801 1.00 23.16 72 VAL B N 1
ATOM 926 C CA . VAL B 1 56 ? 53.025 2.487 31.502 1.00 22.83 72 VAL B CA 1
ATOM 927 C C . VAL B 1 56 ? 52.516 1.459 30.495 1.00 22.03 72 VAL B C 1
ATOM 928 O O . VAL B 1 56 ? 52.587 0.256 30.747 1.00 23.68 72 VAL B O 1
ATOM 932 N N . PHE B 1 57 ? 52.007 1.924 29.353 1.00 23.33 73 PHE B N 1
ATOM 933 C CA . PHE B 1 57 ? 51.504 1.016 28.321 1.00 23.02 73 PHE B CA 1
ATOM 934 C C . PHE B 1 57 ? 52.586 0.015 27.931 1.00 25.69 73 PHE B C 1
ATOM 935 O O . PHE B 1 57 ? 52.359 -1.199 27.923 1.00 26.09 73 PHE B O 1
ATOM 943 N N . GLY B 1 58 ? 53.758 0.535 27.587 1.00 26.23 74 GLY B N 1
ATOM 944 C CA . GLY B 1 58 ? 54.855 -0.325 27.175 1.00 26.56 74 GLY B CA 1
ATOM 945 C C . GLY B 1 58 ? 55.277 -1.351 28.206 1.00 28.23 74 GLY B C 1
ATOM 946 O O . GLY B 1 58 ? 55.634 -2.483 27.859 1.00 28.10 74 GLY B O 1
ATOM 947 N N . GLU B 1 59 ? 55.246 -0.959 29.474 1.00 26.80 75 GLU B N 1
ATOM 948 C CA . GLU B 1 59 ? 55.640 -1.847 30.562 1.00 30.01 75 GLU B CA 1
ATOM 949 C C . GLU B 1 59 ? 54.553 -2.876 30.859 1.00 31.05 75 GLU B C 1
ATOM 950 O O . GLU B 1 59 ? 54.849 -4.035 31.159 1.00 28.00 75 GLU B O 1
ATOM 956 N N . GLU B 1 60 ? 53.291 -2.457 30.782 1.00 27.66 76 GLU B N 1
ATOM 957 C CA . GLU B 1 60 ? 52.200 -3.386 31.048 1.00 29.95 76 GLU B CA 1
ATOM 958 C C . GLU B 1 60 ? 52.133 -4.436 29.949 1.00 30.90 76 GLU B C 1
ATOM 959 O O . GLU B 1 60 ? 51.945 -5.619 30.224 1.00 28.69 76 GLU B O 1
ATOM 965 N N . VAL B 1 61 ? 52.293 -4.008 28.703 1.00 32.67 77 VAL B N 1
ATOM 966 C CA . VAL B 1 61 ? 52.256 -4.946 27.596 1.00 37.57 77 VAL B CA 1
ATOM 967 C C . VAL B 1 61 ? 53.305 -6.047 27.796 1.00 42.00 77 VAL B C 1
ATOM 968 O O . VAL B 1 61 ? 52.977 -7.234 27.843 1.00 41.96 77 VAL B O 1
ATOM 972 N N . ARG B 1 62 ? 54.561 -5.649 27.942 1.00 46.00 78 ARG B N 1
ATOM 973 C CA . ARG B 1 62 ? 55.642 -6.610 28.124 1.00 51.67 78 ARG B CA 1
ATOM 974 C C . ARG B 1 62 ? 55.486 -7.443 29.394 1.00 54.37 78 ARG B C 1
ATOM 975 O O . ARG B 1 62 ? 56.141 -8.472 29.555 1.00 55.07 78 ARG B O 1
ATOM 983 N N . ARG B 1 63 ? 54.607 -7.004 30.287 1.00 56.77 79 ARG B N 1
ATOM 984 C CA . ARG B 1 63 ? 54.377 -7.709 31.541 1.00 59.30 79 ARG B CA 1
ATOM 985 C C . ARG B 1 63 ? 53.224 -8.702 31.449 1.00 60.46 79 ARG B C 1
ATOM 986 O O . ARG B 1 63 ? 53.216 -9.712 32.146 1.00 60.84 79 ARG B O 1
ATOM 994 N N . VAL B 1 64 ? 52.253 -8.410 30.590 1.00 62.80 80 VAL B N 1
ATOM 995 C CA . VAL B 1 64 ? 51.094 -9.281 30.412 1.00 64.67 80 VAL B CA 1
ATOM 996 C C . VAL B 1 64 ? 51.527 -10.669 29.942 1.00 65.58 80 VAL B C 1
ATOM 997 O O . VAL B 1 64 ? 50.739 -11.616 29.963 1.00 65.49 80 VAL B O 1
ATOM 1001 N N . LEU B 1 65 ? 52.786 -10.784 29.529 1.00 67.34 81 LEU B N 1
ATOM 1002 C CA . LEU B 1 65 ? 53.331 -12.050 29.047 1.00 68.48 81 LEU B CA 1
ATOM 1003 C C . LEU B 1 65 ? 53.371 -13.135 30.122 1.00 69.92 81 LEU B C 1
ATOM 1004 O O . LEU B 1 65 ? 54.373 -13.276 30.817 1.00 69.47 81 LEU B O 1
ATOM 1009 N N . VAL B 1 66 ? 52.278 -13.891 30.231 1.00 72.30 82 VAL B N 1
ATOM 1010 C CA . VAL B 1 66 ? 52.093 -14.995 31.184 1.00 74.18 82 VAL B CA 1
ATOM 1011 C C . VAL B 1 66 ? 50.755 -14.878 31.914 1.00 76.26 82 VAL B C 1
ATOM 1012 O O . VAL B 1 66 ? 49.962 -15.841 31.832 1.00 77.17 82 VAL B O 1
ATOM 1016 N N . MET C 1 4 ? 11.310 -8.261 46.327 1.00 86.74 20 MET C N 1
ATOM 1017 C CA . MET C 1 4 ? 11.902 -9.539 46.811 1.00 86.07 20 MET C CA 1
ATOM 1018 C C . MET C 1 4 ? 13.432 -9.552 46.891 1.00 85.89 20 MET C C 1
ATOM 1019 O O . MET C 1 4 ? 13.999 -10.332 47.654 1.00 85.84 20 MET C O 1
ATOM 1024 N N . PRO C 1 5 ? 14.119 -8.695 46.111 1.00 78.39 21 PRO C N 1
ATOM 1025 C CA . PRO C 1 5 ? 15.587 -8.642 46.123 1.00 77.44 21 PRO C CA 1
ATOM 1026 C C . PRO C 1 5 ? 16.236 -8.599 47.508 1.00 76.03 21 PRO C C 1
ATOM 1027 O O . PRO C 1 5 ? 15.747 -7.927 48.413 1.00 76.96 21 PRO C O 1
ATOM 1031 N N . ASP C 1 6 ? 17.346 -9.315 47.659 1.00 73.50 22 ASP C N 1
ATOM 1032 C CA . ASP C 1 6 ? 18.076 -9.346 48.921 1.00 71.32 22 ASP C CA 1
ATOM 1033 C C . ASP C 1 6 ? 19.078 -8.192 48.910 1.00 68.65 22 ASP C C 1
ATOM 1034 O O . ASP C 1 6 ? 19.998 -8.174 48.093 1.00 69.69 22 ASP C O 1
ATOM 1039 N N . TRP C 1 7 ? 18.899 -7.232 49.814 1.00 62.93 23 TRP C N 1
ATOM 1040 C CA . TRP C 1 7 ? 19.786 -6.077 49.862 1.00 57.58 23 TRP C CA 1
ATOM 1041 C C . TRP C 1 7 ? 21.227 -6.404 50.251 1.00 52.38 23 TRP C C 1
ATOM 1042 O O . TRP C 1 7 ? 22.157 -5.744 49.788 1.00 49.59 23 TRP C O 1
ATOM 1053 N N . ARG C 1 8 ? 21.422 -7.413 51.094 1.00 46.95 24 ARG C N 1
ATOM 1054 C CA . ARG C 1 8 ? 22.775 -7.779 51.504 1.00 42.84 24 ARG C CA 1
ATOM 1055 C C . ARG C 1 8 ? 23.574 -8.339 50.332 1.00 39.23 24 ARG C C 1
ATOM 1056 O O . ARG C 1 8 ? 24.728 -7.953 50.118 1.00 35.80 24 ARG C O 1
ATOM 1064 N N . GLN C 1 9 ? 22.962 -9.247 49.576 1.00 35.67 25 GLN C N 1
ATOM 1065 C CA . GLN C 1 9 ? 23.642 -9.840 48.431 1.00 33.68 25 GLN C CA 1
ATOM 1066 C C . GLN C 1 9 ? 23.941 -8.752 47.413 1.00 29.57 25 GLN C C 1
ATOM 1067 O O . GLN C 1 9 ? 24.960 -8.802 46.728 1.00 30.00 25 GLN C O 1
ATOM 1073 N N . PHE C 1 10 ? 23.044 -7.776 47.309 1.00 26.92 26 PHE C N 1
ATOM 1074 C CA . PHE C 1 10 ? 23.243 -6.659 46.389 1.00 25.99 26 PHE C CA 1
ATOM 1075 C C . PHE C 1 10 ? 24.549 -5.947 46.783 1.00 24.44 26 PHE C C 1
ATOM 1076 O O . PHE C 1 10 ? 25.416 -5.710 45.941 1.00 22.46 26 PHE C O 1
ATOM 1084 N N . CYS C 1 11 ? 24.688 -5.624 48.068 1.00 20.37 27 CYS C N 1
ATOM 1085 C CA . CYS C 1 11 ? 25.894 -4.954 48.565 1.00 21.53 27 CYS C CA 1
ATOM 1086 C C . CYS C 1 11 ? 27.179 -5.799 48.405 1.00 22.97 27 CYS C C 1
ATOM 1087 O O . CYS C 1 11 ? 28.232 -5.277 48.034 1.00 24.02 27 CYS C O 1
ATOM 1090 N N . GLU C 1 12 ? 27.093 -7.097 48.688 1.00 24.17 28 GLU C N 1
ATOM 1091 C CA . GLU C 1 12 ? 28.257 -7.984 48.600 1.00 23.73 28 GLU C CA 1
ATOM 1092 C C . GLU C 1 12 ? 28.763 -8.193 47.177 1.00 24.08 28 GLU C C 1
ATOM 1093 O O . GLU C 1 12 ? 29.969 -8.268 46.949 1.00 24.24 28 GLU C O 1
ATOM 1099 N N . LEU C 1 13 ? 27.846 -8.304 46.223 1.00 23.27 29 LEU C N 1
ATOM 1100 C CA . LEU C 1 13 ? 28.249 -8.502 44.834 1.00 24.35 29 LEU C CA 1
ATOM 1101 C C . LEU C 1 13 ? 29.040 -7.298 44.324 1.00 22.24 29 LEU C C 1
ATOM 1102 O O . LEU C 1 13 ? 30.047 -7.463 43.649 1.00 22.13 29 LEU C O 1
ATOM 1107 N N . HIS C 1 14 ? 28.588 -6.091 44.650 1.00 21.33 30 HIS C N 1
ATOM 1108 C CA . HIS C 1 14 ? 29.278 -4.894 44.194 1.00 21.34 30 HIS C CA 1
ATOM 1109 C C . HIS C 1 14 ? 30.557 -4.632 45.003 1.00 22.47 30 HIS C C 1
ATOM 1110 O O . HIS C 1 14 ? 31.557 -4.139 44.466 1.00 20.74 30 HIS C O 1
ATOM 1117 N N . ALA C 1 15 ? 30.543 -4.986 46.283 1.00 22.02 31 ALA C N 1
ATOM 1118 C CA . ALA C 1 15 ? 31.732 -4.799 47.118 1.00 21.12 31 ALA C CA 1
ATOM 1119 C C . ALA C 1 15 ? 32.835 -5.765 46.6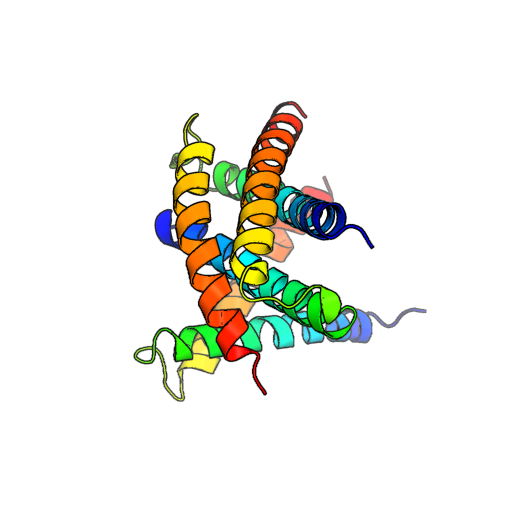63 1.00 22.05 31 ALA C C 1
ATOM 1120 O O . ALA C 1 15 ? 34.026 -5.440 46.695 1.00 20.23 31 ALA C O 1
ATOM 1122 N N . GLN C 1 16 ? 32.434 -6.954 46.232 1.00 21.65 32 GLN C N 1
ATOM 1123 C CA . GLN C 1 16 ? 33.408 -7.953 45.792 1.00 22.87 32 GLN C CA 1
ATOM 1124 C C . GLN C 1 16 ? 34.190 -7.465 44.579 1.00 22.39 32 GLN C C 1
ATOM 1125 O O . GLN C 1 16 ? 35.419 -7.572 44.537 1.00 22.38 32 GLN C O 1
ATOM 1131 N N . ALA C 1 17 ? 33.475 -6.934 43.592 1.00 20.82 33 ALA C N 1
ATOM 1132 C CA . ALA C 1 17 ? 34.119 -6.430 42.387 1.00 21.11 33 ALA C CA 1
ATOM 1133 C C . ALA C 1 17 ? 35.052 -5.275 42.743 1.00 20.63 33 ALA C C 1
ATOM 1134 O O . ALA C 1 17 ? 36.151 -5.167 42.192 1.00 18.45 33 ALA C O 1
ATOM 1136 N N . ALA C 1 18 ? 34.609 -4.414 43.658 1.00 21.10 34 ALA C N 1
ATOM 1137 C CA . ALA C 1 18 ? 35.419 -3.272 44.079 1.00 20.72 34 ALA C CA 1
ATOM 1138 C C . ALA C 1 18 ? 36.696 -3.720 44.791 1.00 19.17 34 ALA C C 1
ATOM 1139 O O . ALA C 1 18 ? 37.767 -3.133 44.592 1.00 19.67 34 ALA C O 1
ATOM 1141 N N . ALA C 1 19 ? 36.587 -4.767 45.604 1.00 19.63 35 ALA C N 1
ATOM 1142 C CA . ALA C 1 19 ? 37.736 -5.298 46.349 1.00 18.81 35 ALA C CA 1
ATOM 1143 C C . ALA C 1 19 ? 38.770 -5.981 45.451 1.00 18.74 35 ALA C C 1
ATOM 1144 O O . ALA C 1 19 ? 39.973 -5.871 45.699 1.00 20.74 35 ALA C O 1
ATOM 1146 N N . VAL C 1 20 ? 38.308 -6.694 44.427 1.00 17.72 36 VAL C N 1
ATOM 1147 C CA . VAL C 1 20 ? 39.218 -7.363 43.498 1.00 20.69 36 VAL C CA 1
ATOM 1148 C C . VAL C 1 20 ? 40.001 -6.300 42.727 1.00 20.92 36 VAL C C 1
ATOM 1149 O O . VAL C 1 20 ? 41.223 -6.387 42.588 1.00 21.88 36 VAL C O 1
ATOM 1153 N N . ASP C 1 21 ? 39.292 -5.279 42.258 1.00 20.40 37 ASP C N 1
ATOM 1154 C CA . ASP C 1 21 ? 39.915 -4.189 41.526 1.00 22.11 37 ASP C CA 1
ATOM 1155 C C . ASP C 1 21 ? 41.023 -3.549 42.371 1.00 23.05 37 ASP C C 1
ATOM 1156 O O . ASP C 1 21 ? 42.183 -3.471 41.953 1.00 23.76 37 ASP C O 1
ATOM 1161 N N . PHE C 1 22 ? 40.672 -3.104 43.575 1.00 22.09 38 PHE C N 1
ATOM 1162 C CA . PHE C 1 22 ? 41.658 -2.443 44.420 1.00 20.84 38 PHE C CA 1
ATOM 1163 C C . PHE C 1 22 ? 42.807 -3.358 44.825 1.00 21.54 38 PHE C C 1
ATOM 1164 O O . PHE C 1 22 ? 43.937 -2.897 44.998 1.00 23.17 38 PHE C O 1
ATOM 1172 N N . ALA C 1 23 ? 42.535 -4.649 44.971 1.00 21.85 39 ALA C N 1
ATOM 1173 C CA . ALA C 1 23 ? 43.596 -5.579 45.346 1.00 22.98 39 ALA C CA 1
ATOM 1174 C C . ALA C 1 23 ? 44.652 -5.609 44.250 1.00 23.90 39 ALA C C 1
ATOM 1175 O O . ALA C 1 23 ? 45.853 -5.663 44.531 1.00 25.40 39 ALA C O 1
ATOM 1177 N N . HIS C 1 24 ? 44.214 -5.565 42.994 1.00 25.41 40 HIS C N 1
ATOM 1178 C CA . HIS C 1 24 ? 45.165 -5.595 41.892 1.00 26.61 40 HIS C CA 1
ATOM 1179 C C . HIS C 1 24 ? 45.963 -4.303 41.844 1.00 26.48 40 HIS C C 1
ATOM 1180 O O . HIS C 1 24 ? 47.172 -4.323 41.597 1.00 27.33 40 HIS C O 1
ATOM 1187 N N . LYS C 1 25 ? 45.294 -3.187 42.103 1.00 24.29 41 LYS C N 1
ATOM 1188 C CA . LYS C 1 25 ? 45.951 -1.887 42.093 1.00 25.56 41 LYS C CA 1
ATOM 1189 C C . LYS C 1 25 ? 46.943 -1.770 43.246 1.00 26.27 41 LYS C C 1
ATOM 1190 O O . LYS C 1 25 ? 48.001 -1.151 43.111 1.00 24.36 41 LYS C O 1
ATOM 1196 N N . PHE C 1 26 ? 46.586 -2.361 44.379 1.00 25.70 42 PHE C N 1
ATOM 1197 C CA . PHE C 1 26 ? 47.447 -2.353 45.556 1.00 28.24 42 PHE C CA 1
ATOM 1198 C C . PHE C 1 26 ? 48.735 -3.131 45.263 1.00 29.11 42 PHE C C 1
ATOM 1199 O O . PHE C 1 26 ? 49.839 -2.634 45.487 1.00 30.77 42 PHE C O 1
ATOM 1207 N N . CYS C 1 27 ? 48.596 -4.347 44.749 1.00 29.81 43 CYS C N 1
ATOM 1208 C CA . CYS C 1 27 ? 49.766 -5.160 44.445 1.00 30.87 43 CYS C CA 1
ATOM 1209 C C . CYS C 1 27 ? 50.673 -4.471 43.432 1.00 31.78 43 CYS C C 1
ATOM 1210 O O . CYS C 1 27 ? 51.904 -4.592 43.500 1.00 31.74 43 CYS C O 1
ATOM 1213 N N . ARG C 1 28 ? 50.067 -3.749 42.492 1.00 30.87 44 ARG C N 1
ATOM 1214 C CA . ARG C 1 28 ? 50.831 -3.032 41.479 1.00 30.69 44 ARG C CA 1
ATOM 1215 C C . ARG C 1 28 ? 51.624 -1.913 42.152 1.00 31.96 44 ARG C C 1
ATOM 1216 O O . ARG C 1 28 ? 52.780 -1.662 41.812 1.00 31.25 44 ARG C O 1
ATOM 1224 N N . PHE C 1 29 ? 50.986 -1.247 43.113 1.00 30.34 45 PHE C N 1
ATOM 1225 C CA . PHE C 1 29 ? 51.597 -0.144 43.848 1.00 31.84 45 PHE C CA 1
ATOM 1226 C C . PHE C 1 29 ? 52.834 -0.591 44.631 1.00 32.82 45 PHE C C 1
ATOM 1227 O O . PHE C 1 29 ? 53.813 0.147 44.706 1.00 33.56 45 PHE C O 1
ATOM 1235 N N . LEU C 1 30 ? 52.787 -1.784 45.221 1.00 33.48 46 LEU C N 1
ATOM 1236 C CA . LEU C 1 30 ? 53.932 -2.291 45.978 1.00 35.77 46 LEU C CA 1
ATOM 1237 C C . LEU C 1 30 ? 55.037 -2.756 45.031 1.00 36.78 46 LEU C C 1
ATOM 1238 O O . LEU C 1 30 ? 56.221 -2.617 45.328 1.00 37.39 46 LEU C O 1
ATOM 1243 N N . ARG C 1 31 ? 54.637 -3.321 43.898 1.00 36.70 47 ARG C N 1
ATOM 1244 C CA . ARG C 1 31 ? 55.578 -3.792 42.887 1.00 35.95 47 ARG C CA 1
ATOM 1245 C C . ARG C 1 31 ? 56.362 -2.581 42.382 1.00 35.28 47 ARG C C 1
ATOM 1246 O O . ARG C 1 31 ? 57.585 -2.623 42.250 1.00 33.16 47 ARG C O 1
ATOM 1254 N N . ASP C 1 32 ? 55.641 -1.498 42.116 1.00 35.34 48 ASP C N 1
ATOM 1255 C CA . ASP C 1 32 ? 56.246 -0.265 41.634 1.00 36.80 48 ASP C CA 1
ATOM 1256 C C . ASP C 1 32 ? 56.966 0.501 42.744 1.00 37.34 48 ASP C C 1
ATOM 1257 O O . ASP C 1 32 ? 57.837 1.326 42.476 1.00 36.26 48 ASP C O 1
ATOM 1262 N N . ASN C 1 33 ? 56.598 0.230 43.991 1.00 38.83 49 ASN C N 1
ATOM 1263 C CA . ASN C 1 33 ? 57.205 0.913 45.128 1.00 41.25 49 ASN C CA 1
ATOM 1264 C C . ASN C 1 33 ? 57.461 -0.103 46.243 1.00 42.55 49 ASN C C 1
ATOM 1265 O O . ASN C 1 33 ? 56.784 -0.100 47.275 1.00 40.57 49 ASN C O 1
ATOM 1270 N N . PRO C 1 34 ? 58.454 -0.985 46.042 1.00 44.20 50 PRO C N 1
ATOM 1271 C CA . PRO C 1 34 ? 58.830 -2.030 47.000 1.00 46.59 50 PRO C CA 1
ATOM 1272 C C . PRO C 1 34 ? 59.127 -1.549 48.418 1.00 48.92 50 PRO C C 1
ATOM 1273 O O . PRO C 1 34 ? 59.324 -2.360 49.321 1.00 48.79 50 PRO C O 1
ATOM 1277 N N . ALA C 1 35 ? 59.157 -0.235 48.610 1.00 51.57 51 ALA C N 1
ATOM 1278 C CA . ALA C 1 35 ? 59.413 0.330 49.929 1.00 55.23 51 ALA C CA 1
ATOM 1279 C C . ALA C 1 35 ? 58.157 0.177 50.783 1.00 57.70 51 ALA C C 1
ATOM 1280 O O . ALA C 1 35 ? 58.216 -0.284 51.925 1.00 57.93 51 ALA C O 1
ATOM 1282 N N . TYR C 1 36 ? 57.021 0.560 50.211 1.00 59.61 52 TYR C N 1
ATOM 1283 C CA . TYR C 1 36 ? 55.733 0.478 50.889 1.00 61.72 52 TYR C CA 1
ATOM 1284 C C . TYR C 1 36 ? 55.297 -0.959 51.127 1.00 60.91 52 TYR C C 1
ATOM 1285 O O . TYR C 1 36 ? 54.227 -1.208 51.679 1.00 61.28 52 TYR C O 1
ATOM 1294 N N . ASP C 1 37 ? 56.124 -1.906 50.706 1.00 60.94 53 ASP C N 1
ATOM 1295 C CA . ASP C 1 37 ? 55.793 -3.311 50.870 1.00 60.85 53 ASP C CA 1
ATOM 1296 C C . ASP C 1 37 ? 56.077 -3.829 52.274 1.00 61.43 53 ASP C C 1
ATOM 1297 O O . ASP C 1 37 ? 57.231 -3.923 52.687 1.00 61.46 53 ASP C O 1
ATOM 1302 N N . THR C 1 38 ? 55.016 -4.165 53.002 1.00 61.88 54 THR C N 1
ATOM 1303 C CA . THR C 1 38 ? 55.137 -4.703 54.355 1.00 61.36 54 THR C CA 1
ATOM 1304 C C . THR C 1 38 ? 53.909 -5.559 54.638 1.00 61.20 54 THR C C 1
ATOM 1305 O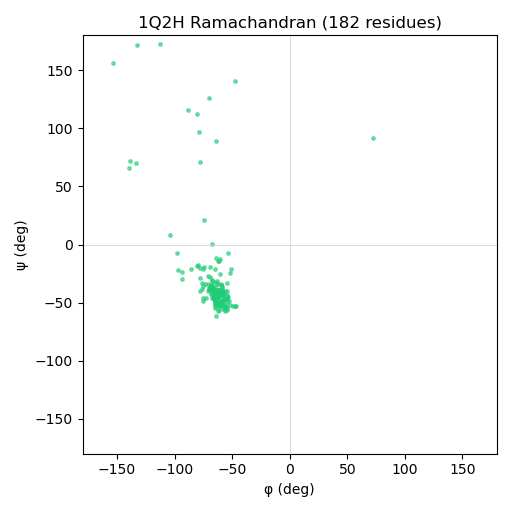 O . THR C 1 38 ? 52.864 -5.380 54.010 1.00 62.92 54 THR C O 1
ATOM 1309 N N . PRO C 1 39 ? 54.018 -6.511 55.581 1.00 60.59 55 PRO C N 1
ATOM 1310 C CA . PRO C 1 39 ? 52.882 -7.379 55.919 1.00 58.70 55 PRO C CA 1
ATOM 1311 C C . PRO C 1 39 ? 51.723 -6.572 56.505 1.00 57.22 55 PRO C C 1
ATOM 1312 O O . PRO C 1 39 ? 50.603 -7.070 56.639 1.00 57.15 55 PRO C O 1
ATOM 1316 N N . ASP C 1 40 ? 52.012 -5.319 56.838 1.00 54.48 56 ASP C N 1
ATOM 1317 C CA . ASP C 1 40 ? 51.042 -4.409 57.427 1.00 51.63 56 ASP C CA 1
ATOM 1318 C C . ASP C 1 40 ? 50.395 -3.490 56.384 1.00 48.71 56 ASP C C 1
ATOM 1319 O O . ASP C 1 40 ? 49.303 -2.963 56.602 1.00 46.37 56 ASP C O 1
ATOM 1324 N N . ALA C 1 41 ? 51.072 -3.305 55.256 1.00 45.08 57 ALA C N 1
ATOM 1325 C CA . ALA C 1 41 ? 50.578 -2.439 54.188 1.00 42.30 57 ALA C CA 1
ATOM 1326 C C . ALA C 1 41 ? 49.125 -2.707 53.804 1.00 40.40 57 ALA C C 1
ATOM 1327 O O . ALA C 1 41 ? 48.308 -1.787 53.773 1.00 39.43 57 ALA C O 1
ATOM 1329 N N . GLY C 1 42 ? 48.814 -3.965 53.509 1.00 37.02 58 GLY C N 1
ATOM 1330 C CA . GLY C 1 42 ? 47.462 -4.329 53.121 1.00 36.92 58 GLY C CA 1
ATOM 1331 C C . GLY C 1 42 ? 46.369 -3.775 54.019 1.00 35.52 58 GLY C 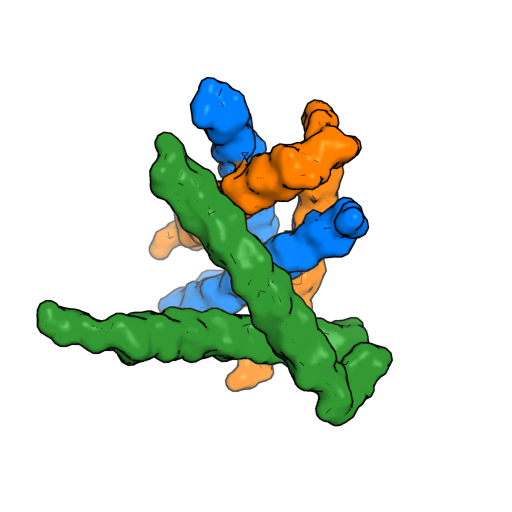C 1
ATOM 1332 O O . GLY C 1 42 ? 45.423 -3.149 53.543 1.00 34.74 58 GLY C O 1
ATOM 1333 N N . ALA C 1 43 ? 46.491 -4.009 55.321 1.00 34.43 59 ALA C N 1
ATOM 1334 C CA . ALA C 1 43 ? 45.500 -3.529 56.278 1.00 32.69 59 ALA C CA 1
ATOM 1335 C C . ALA C 1 43 ? 45.390 -2.016 56.227 1.00 32.72 59 ALA C C 1
ATOM 1336 O O . ALA C 1 43 ? 44.289 -1.472 56.155 1.00 32.64 59 ALA C O 1
ATOM 1338 N N . SER C 1 44 ? 46.538 -1.345 56.267 1.00 29.94 60 SER C N 1
ATOM 1339 C CA . SER C 1 44 ? 46.587 0.110 56.238 1.00 31.37 60 SER C CA 1
ATOM 1340 C C . SER C 1 44 ? 45.865 0.681 55.025 1.00 28.06 60 SER C C 1
ATOM 1341 O O . SER C 1 44 ? 44.996 1.533 55.167 1.00 26.50 60 SER C O 1
ATOM 1344 N N . PHE C 1 45 ? 46.243 0.202 53.841 1.00 29.50 61 PHE C N 1
ATOM 1345 C CA . PHE C 1 45 ? 45.649 0.658 52.586 1.00 29.85 61 PHE C CA 1
ATOM 1346 C C . PHE C 1 45 ? 44.144 0.373 52.505 1.00 28.98 61 PHE C C 1
ATOM 1347 O O . PHE C 1 45 ? 43.352 1.296 52.296 1.00 29.80 61 PHE C O 1
ATOM 1355 N N . SER C 1 46 ? 43.753 -0.895 52.666 1.00 27.33 62 SER C N 1
ATOM 1356 C CA . SER C 1 46 ? 42.336 -1.279 52.601 1.00 27.92 62 SER C CA 1
ATOM 1357 C C . SER C 1 46 ? 41.477 -0.547 53.634 1.00 28.33 62 SER C C 1
ATOM 1358 O O . SER C 1 46 ? 40.353 -0.115 53.340 1.00 25.13 62 SER C O 1
ATOM 1361 N N . ARG C 1 47 ? 42.003 -0.393 54.844 1.00 27.10 63 ARG C N 1
ATOM 1362 C CA . ARG C 1 47 ? 41.249 0.298 55.880 1.00 29.97 63 ARG C CA 1
ATOM 1363 C C . ARG C 1 47 ? 41.041 1.766 55.516 1.00 26.54 63 ARG C C 1
ATOM 1364 O O . ARG C 1 47 ? 39.942 2.305 55.662 1.00 29.24 63 ARG C O 1
ATOM 1372 N N . HIS C 1 48 ? 42.098 2.414 55.046 1.00 26.16 64 HIS C N 1
ATOM 1373 C CA . HIS C 1 48 ? 42.016 3.822 54.670 1.00 25.06 64 HIS C CA 1
ATOM 1374 C C . HIS C 1 48 ? 41.028 3.998 53.517 1.00 23.10 64 HIS C C 1
ATOM 1375 O O . HIS C 1 48 ? 40.258 4.961 53.481 1.00 24.12 64 HIS C O 1
ATOM 1382 N N . PHE C 1 49 ? 41.063 3.061 52.576 1.00 21.71 65 PHE C N 1
ATOM 1383 C CA . PHE C 1 49 ? 40.150 3.070 51.428 1.00 22.13 65 PHE C CA 1
ATOM 1384 C C . PHE C 1 49 ? 38.707 3.047 51.946 1.00 22.72 65 PHE C C 1
ATOM 1385 O O . PHE C 1 49 ? 37.898 3.932 51.628 1.00 21.36 65 PHE C O 1
ATOM 1393 N N . ALA C 1 50 ? 38.403 2.037 52.760 1.00 23.57 66 ALA C N 1
ATOM 1394 C CA . ALA C 1 50 ? 37.064 1.858 53.319 1.00 24.15 66 ALA C CA 1
ATOM 1395 C C . ALA C 1 50 ? 36.547 3.085 54.056 1.00 25.15 66 ALA C C 1
ATOM 1396 O O . ALA C 1 50 ? 35.385 3.486 53.885 1.00 22.42 66 ALA C O 1
ATOM 1398 N N . ALA C 1 51 ? 37.403 3.680 54.882 1.00 24.35 67 ALA C N 1
ATOM 1399 C CA . ALA C 1 51 ? 37.016 4.869 55.632 1.00 25.72 67 ALA C CA 1
ATOM 1400 C C . ALA C 1 51 ? 36.597 5.995 54.687 1.00 25.75 67 ALA C C 1
ATOM 1401 O O . ALA C 1 51 ? 35.549 6.612 54.874 1.00 26.06 67 ALA C O 1
ATOM 1403 N N . ASN C 1 52 ? 37.421 6.261 53.677 1.00 25.48 68 ASN C N 1
ATOM 1404 C CA . ASN C 1 52 ? 37.125 7.313 52.714 1.00 26.81 68 ASN C CA 1
ATOM 1405 C C . ASN C 1 52 ? 35.880 6.959 51.899 1.00 24.68 68 ASN C C 1
ATOM 1406 O O . ASN C 1 52 ? 35.074 7.827 51.571 1.00 22.18 68 ASN C O 1
ATOM 1411 N N . PHE C 1 53 ? 35.747 5.680 51.564 1.00 24.69 69 PHE C N 1
ATOM 1412 C CA . PHE C 1 53 ? 34.603 5.186 50.803 1.00 24.81 69 PHE C CA 1
ATOM 1413 C C . PHE C 1 53 ? 33.302 5.591 51.501 1.00 26.76 69 PHE C C 1
ATOM 1414 O O . PHE C 1 53 ? 32.422 6.213 50.903 1.00 26.47 69 PHE C O 1
ATOM 1422 N N . LEU C 1 54 ? 33.183 5.238 52.775 1.00 27.97 70 LEU C N 1
ATOM 1423 C CA . LEU C 1 54 ? 31.984 5.576 53.530 1.00 28.79 70 LEU C CA 1
ATOM 1424 C C . LEU C 1 54 ? 31.731 7.075 53.505 1.00 29.20 70 LEU C C 1
ATOM 1425 O O . LEU C 1 54 ? 30.586 7.515 53.381 1.00 30.37 70 LEU C O 1
ATOM 1430 N N . ASP C 1 55 ? 32.795 7.867 53.612 1.00 29.76 71 ASP C N 1
ATOM 1431 C CA . ASP C 1 55 ? 32.637 9.314 53.586 1.00 30.12 71 ASP C CA 1
ATOM 1432 C C . ASP C 1 55 ? 32.049 9.786 52.263 1.00 29.54 71 ASP C C 1
ATOM 1433 O O . ASP C 1 55 ? 31.019 10.448 52.237 1.00 30.19 71 ASP C O 1
ATOM 1438 N N . VAL C 1 56 ? 32.711 9.450 51.162 1.00 28.47 72 VAL C N 1
ATOM 1439 C CA . VAL C 1 56 ? 32.235 9.859 49.849 1.00 28.45 72 VAL C CA 1
ATOM 1440 C C . VAL C 1 56 ? 30.833 9.344 49.539 1.00 29.74 72 VAL C C 1
ATOM 1441 O O . VAL C 1 56 ? 30.045 10.045 48.899 1.00 30.10 72 VAL C O 1
ATOM 1445 N N . PHE C 1 57 ? 30.517 8.133 49.995 1.00 29.04 73 PHE C N 1
ATOM 1446 C CA . PHE C 1 57 ? 29.199 7.551 49.739 1.00 29.75 73 PHE C CA 1
ATOM 1447 C C . PHE C 1 57 ? 28.061 8.463 50.201 1.00 30.12 73 PHE C C 1
ATOM 1448 O O . PHE C 1 57 ? 27.180 8.818 49.421 1.00 26.94 73 PHE C O 1
ATOM 1456 N N . GLY C 1 58 ? 28.077 8.829 51.477 1.00 32.33 74 GLY C N 1
ATOM 1457 C CA . GLY C 1 58 ? 27.032 9.692 51.999 1.00 33.93 74 GLY C CA 1
ATOM 1458 C C . GLY C 1 58 ? 26.944 10.993 51.227 1.00 35.07 74 GLY C C 1
ATOM 1459 O O . GLY C 1 58 ? 25.853 11.466 50.915 1.00 35.87 74 GLY C O 1
ATOM 1460 N N . GLU C 1 59 ? 28.097 11.569 50.904 1.00 37.35 75 GLU C N 1
ATOM 1461 C CA . GLU C 1 59 ? 28.140 12.830 50.175 1.00 38.84 75 GLU C CA 1
ATOM 1462 C C . GLU C 1 59 ? 27.506 12.693 48.794 1.00 40.05 75 GLU C C 1
ATOM 1463 O O . GLU C 1 59 ? 26.631 13.473 48.431 1.00 40.50 75 GLU C O 1
ATOM 1469 N N . GLU C 1 60 ? 27.932 11.689 48.033 1.00 39.61 76 GLU C N 1
ATOM 1470 C CA . GLU C 1 60 ? 27.399 11.483 46.691 1.00 40.77 76 GLU C CA 1
ATOM 1471 C C . GLU C 1 60 ? 25.895 11.213 46.697 1.00 40.88 76 GLU C C 1
ATOM 1472 O O . GLU C 1 60 ? 25.170 11.747 45.863 1.00 40.35 76 GLU C O 1
ATOM 1478 N N . VAL C 1 61 ? 25.423 10.395 47.632 1.00 43.03 77 VAL C N 1
ATOM 1479 C CA . VAL C 1 61 ? 23.992 10.101 47.702 1.00 45.65 77 VAL C CA 1
ATOM 1480 C C . VAL C 1 61 ? 23.182 11.376 47.942 1.00 48.34 77 VAL C C 1
ATOM 1481 O O . VAL C 1 61 ? 22.107 11.554 47.369 1.00 47.83 77 VAL C O 1
ATOM 1485 N N . ARG C 1 62 ? 23.699 12.260 48.789 1.00 52.93 78 ARG C N 1
ATOM 1486 C CA . ARG C 1 62 ? 23.020 13.519 49.080 1.00 58.40 78 ARG C CA 1
ATOM 1487 C C . ARG C 1 62 ? 22.875 14.319 47.793 1.00 59.65 78 ARG C C 1
ATOM 1488 O O . ARG C 1 62 ? 21.790 14.795 47.463 1.00 60.32 78 ARG C O 1
ATOM 1496 N N . ARG C 1 63 ? 23.984 14.454 47.071 1.00 61.52 79 ARG C N 1
ATOM 1497 C CA . ARG C 1 63 ? 24.023 15.194 45.815 1.00 63.60 79 ARG C CA 1
ATOM 1498 C C . ARG C 1 63 ? 22.982 14.677 44.828 1.00 64.51 79 ARG C C 1
ATOM 1499 O O . ARG C 1 63 ? 22.257 15.458 44.209 1.00 65.09 79 ARG C O 1
ATOM 1507 N N . VAL C 1 64 ? 22.912 13.358 44.682 1.00 65.59 80 VAL C N 1
ATOM 1508 C CA . VAL C 1 64 ? 21.969 12.740 43.758 1.00 66.31 80 VAL C CA 1
ATOM 1509 C C . VAL C 1 64 ? 20.513 12.909 44.186 1.00 67.09 80 VAL C C 1
ATOM 1510 O O . VAL C 1 64 ? 19.649 13.222 43.366 1.00 65.99 80 VAL C O 1
ATOM 1514 N N . LEU C 1 65 ? 20.243 12.708 45.471 1.00 68.35 81 LEU C N 1
ATOM 1515 C CA . LEU C 1 65 ? 18.886 12.834 45.987 1.00 69.76 81 LEU C CA 1
ATOM 1516 C C . LEU C 1 65 ? 18.426 14.284 46.106 1.00 71.17 81 LEU C C 1
ATOM 1517 O O . LEU C 1 65 ? 17.502 14.588 46.861 1.00 71.53 81 LEU C O 1
ATOM 1522 N N . VAL C 1 66 ? 19.069 15.176 45.360 1.00 72.27 82 VAL C N 1
ATOM 1523 C CA . VAL C 1 66 ? 18.698 16.585 45.386 1.00 73.01 82 VAL C CA 1
ATOM 1524 C C . VAL C 1 66 ? 18.910 17.209 44.010 1.00 73.47 82 VAL C C 1
ATOM 1525 O O . VAL C 1 66 ? 17.935 17.768 43.462 1.00 73.59 82 VAL C O 1
#

Foldseek 3Di:
DDPVVVVVVVVVVVCVVVVVVLVVVCVVVVVQDDPCSVVVVVVVCVVVVVVVVVVVVVVVVVD/DDVPVVVVVVCVVVCVVVVVVVVVVCVVVVVLPDPCNVVVVVVVCVVVVVVVVVVVVVVVPD/DDDVVVVVVVVVVVVVVVVVVVQVVVCVVPVVCDDPCNVVVVVVVVVVVVVVVVVVVVVVVVD

InterPro domains:
  IPR000980 SH2 domain [PF00017] (417-494)
  IPR000980 SH2 domain [PS50001] (417-515)
  IPR000980 SH2 domain [SM00252] (415-500)
  IPR001849 Pleckstrin homology domain [PF00169] (214-304)
  IPR001849 Pleckstrin homology domain [PS50003] (193-306)
  IPR001849 Pleckstrin homology domain [SM00233] (194-308)
  IPR011993 PH-like domain superfamily [G3DSA:2.30.29.30] (180-312)
  IPR015012 Phenylalanine zipper [PF08916] (22-78)
  IPR030523 SH2B adapter protein [PTHR10872] (1-632)
  IPR035058 SH2B2, SH2 domain [cd10411] (409-504)
  IPR036290 Phenylalanine zipper superfamily [G3DSA:6.10.140.110] (18-85)
  IPR036290 Phenylalanine zipper superfamily [SSF109805] (21-81)
  IPR036860 SH2 domain superfamily [G3DSA:3.30.505.10] (407-518)
  IPR036860 SH2 domain superfamily [SSF55550] (414-521)

Radius of gyration: 18.51 Å; Cα contacts (8 Å, |Δi|>4): 108; chains: 3; bounding box: 48×42×46 Å

Solvent-accessible surface area: 13334 Å² total; per-residue (Å²): 118,88,37,155,98,21,0,44,84,48,0,51,44,16,0,20,75,2,0,61,69,6,25,146,22,12,203,106,36,94,96,59,88,62,144,100,5,27,62,44,4,6,153,50,2,8,56,34,4,45,93,21,6,28,117,28,17,188,164,48,123,129,112,125,78,45,124,89,30,0,52,93,58,0,86,66,34,0,47,71,12,0,74,87,4,8,124,29,13,179,92,27,100,94,62,85,71,138,98,6,21,50,24,1,28,156,50,0,38,64,40,0,52,96,18,8,28,111,4,34,196,110,56,140,189,234,132,78,159,136,115,127,63,112,112,104,60,121,68,49,63,78,69,55,48,120,100,32,68,40,66,21,105,76,56,103,90,131,82,66,152,91,5,30,65,59,52,59,173,132,84,48,46,84,110,123,91,74,120,34,104,66,53,181,135,107,142,160